Protein 6BWR (pdb70)

Radius of gyration: 22.52 Å; Cα contacts (8 Å, |Δi|>4): 518; chains: 2; bounding box: 51×48×51 Å

Organism: Lactiplantibacillus plantarum (strain ATCC BAA-793 / NCIMB 8826 / WCFS1) (NCBI:txid220668)

Sequence (288 aa):
TADAVLMIEANLDDQTGEGLGYVMNQLLTAGAYDVFFTPIQMKKDRPATKLTVLGNVNDKDLLTKLILQETTTIGVRYQTWQRTIMQRHFLTVATPYGDVQVKVATYQDIEKKMPEYADCAQLAQQFHIPFRTVYQAALVAVDQTADAVLMIEANLDDQTGEGLGYVMNQLLTAGAYDVFFTPIQMKKDRPATKLTVLGNVNDKDLLTKLILQETTTIGVRYQTWQRTIMQRHFLTVATPYGDVQVKVATYQDIEKKMPEYADCAQLAQQFHIPFRTVYQAALVAVDQ

Foldseek 3Di:
DKDKKKKKKDKAQPFDPVLVVVLLVVLVVLPFPDWDWDFDADPPRTTIIMIITIHHPVCVVVNFVSCVVRGDDPDMDMDMDMDDFFDWDWDWFQFPQGTWIWIWTHDVPDTDIFTDQVRLVVSCVVVVHDSVVSRVRRVVRVVD/DKDKKKKKKDKAQPDDPVLVVVLQVVLVVVAFPHKDWDFDADPPRTTIIMIMTIHDPVCVVVSQVSCVVRGDDPGMDMDMDMDDAWDWDWDWFQFPQGTWIWIWTDDDPDTDIFTDQVRLVVSCVVVVHDSVVSRVRVVVRVVD

Secondary structure (DSSP, 8-state):
-EEEEEEEEEEESS--HHHHHHHHHHHHHTT-SEEEEEEEEETTTEEEEEEEEEE-GGGHHHHHHHHHHHSS-S--EEEEEEEE--EEEEEEEEETTEEEEEEEEEETTEEEEEE-HHHHHHHHHHTT--HHHHHHHHHHHTT-/-EEEEEEEEEEESS--HHHHHHHHHHHHHTT-SEEEEEEEEETTTEEEEEEEEEE-GGGHHHHHHHHHHHSS-S--EEEEEEEE--EEEEEEEEETTEEEEEEEEEETTEEEEEE-HHHHHHHHHHHTS-HHHHHHHHHHHHT-

B-factor: mean 28.71, std 10.31, range [12.17, 77.33]

Nearest PDB structures (foldseek):
  6bwo-assembly1_A  TM=1.001E+00  e=5.474E-27  Lactiplantibacillus plantarum
  3lnl-assembly1_B  TM=5.781E-01  e=2.111E-04  Staphylococcus aureus subsp. aureus N315
  6mrj-assembly1_B  TM=6.761E-01  e=2.476E-02  Helicobacter pylori 26695
  2caj-assembly1_A-2  TM=5.382E-01  e=1.243E-02  Helicobacter pylori 26695
  2wvc-assembly1_B  TM=5.491E-01  e=2.084E-02  Helicobacter pylori 26695

Solvent-accessible surface area: 17296 Å² total; per-residue (Å²): 95,94,59,36,5,6,30,0,30,2,56,3,47,95,42,96,56,109,8,7,37,7,0,51,75,37,0,88,113,27,40,12,100,68,9,82,67,45,107,48,156,54,147,146,133,89,125,7,32,45,0,0,0,31,1,52,57,131,39,67,89,85,0,21,138,30,1,74,97,14,4,52,22,168,42,38,115,102,124,65,133,141,74,100,62,46,125,169,102,101,79,89,16,78,16,108,64,30,97,0,56,0,64,9,7,32,69,155,134,88,94,102,65,48,6,49,76,70,45,0,10,59,24,1,87,116,94,163,36,22,11,70,44,0,54,95,17,0,71,116,28,15,131,129,96,90,55,38,6,4,33,1,26,2,58,3,41,87,38,89,59,95,3,11,38,5,0,52,75,41,0,80,116,33,41,10,96,69,7,79,68,45,108,49,157,52,134,154,137,81,125,9,29,49,0,1,0,37,1,54,63,132,51,63,105,66,2,23,116,14,0,76,67,9,4,38,23,171,40,35,114,106,124,56,137,151,78,106,48,45,107,149,100,98,75,78,14,79,20,107,46,30,94,0,80,0,45,5,6,34,79,158,135,75,114,95,80,66,8,43,75,69,35,0,10,120,18,1,94,102,83,163,40,17,21,82,44,0,70,94,16,0,73,108,26,20,116,171

InterPro domains:
  IPR002822 Nickel insertion protein [MF_01074] (1-415)
  IPR002822 Nickel insertion protein [PF01969] (4-406)
  IPR002822 Nickel insertion protein [PTHR36566] (1-415)
  IPR002822 Nickel insertion protein [TIGR00299] (5-406)

Structure (mmCIF, N/CA/C/O backbone):
data_6BWR
#
_entry.id   6BWR
#
_cell.length_a   96.634
_cell.length_b   96.634
_cell.length_c   96.634
_cell.angle_alpha   90.000
_cell.angle_beta   90.000
_cell.angle_gamma   90.000
#
_symmetry.space_group_name_H-M   'P 21 3'
#
loop_
_entity.id
_entity.type
_entity.pdbx_description
1 polymer 'Pyridinium-3,5-bisthiocarboxylic acid mononucleotide nickel insertion protein'
2 non-polymer 'NICKEL (II) ION'
3 water water
#
loop_
_atom_site.group_PDB
_atom_site.id
_atom_site.type_symbol
_atom_site.label_atom_id
_atom_site.label_alt_id
_atom_site.label_comp_id
_atom_site.label_asym_id
_atom_site.label_entity_id
_atom_site.label_seq_id
_atom_site.pdbx_PDB_ins_code
_atom_site.Cartn_x
_atom_site.Cartn_y
_atom_site.Cartn_z
_atom_site.occupancy
_atom_site.B_iso_or_equiv
_atom_site.auth_seq_id
_atom_site.auth_comp_id
_atom_site.auth_asym_id
_atom_site.auth_atom_id
_atom_site.pdbx_PDB_model_num
ATOM 1 N N . THR A 1 1 ? 49.102 7.640 20.579 1.00 57.03 272 THR A N 1
ATOM 2 C CA . THR A 1 1 ? 50.113 8.228 19.701 1.00 56.12 272 THR A CA 1
ATOM 3 C C . THR A 1 1 ? 50.469 7.267 18.574 1.00 51.13 272 THR A C 1
ATOM 4 O O . THR A 1 1 ? 50.301 7.577 17.396 1.00 44.19 272 THR A O 1
ATOM 6 N N . ALA A 1 2 ? 50.947 6.088 18.947 1.00 54.11 273 ALA A N 1
ATOM 7 C CA . ALA A 1 2 ? 51.283 5.063 17.975 1.00 51.71 273 ALA A CA 1
ATOM 8 C C . ALA A 1 2 ? 50.168 4.028 17.957 1.00 51.29 273 ALA A C 1
ATOM 9 O O . ALA A 1 2 ? 49.555 3.720 18.986 1.00 52.66 273 ALA A O 1
ATOM 11 N N . ASP A 1 3 ? 49.924 3.478 16.777 1.00 46.96 274 ASP A N 1
ATOM 12 C CA . ASP A 1 3 ? 48.735 2.675 16.578 1.00 44.43 274 ASP A CA 1
ATOM 13 C C . ASP A 1 3 ? 48.955 1.817 15.342 1.00 38.12 274 ASP A C 1
ATOM 14 O O . ASP A 1 3 ? 49.946 1.975 14.627 1.00 35.66 274 ASP A O 1
ATOM 19 N N . ALA A 1 4 ? 48.012 0.903 15.100 1.00 34.20 275 ALA A N 1
ATOM 20 C CA . ALA A 1 4 ? 47.926 0.136 13.866 1.00 29.08 275 ALA A CA 1
ATOM 21 C C . ALA A 1 4 ? 46.469 0.035 13.436 1.00 22.38 275 ALA A C 1
ATOM 22 O O . ALA A 1 4 ? 45.561 0.029 14.266 1.00 24.21 275 ALA A O 1
ATOM 24 N N . VAL A 1 5 ? 46.249 -0.025 12.131 1.00 20.52 276 VAL A N 1
ATOM 25 C CA . VAL A 1 5 ? 44.909 -0.083 11.564 1.00 21.33 276 VAL A CA 1
ATOM 26 C C . VAL A 1 5 ? 44.899 -1.132 10.455 1.00 20.25 276 VAL A C 1
ATOM 27 O O . VAL A 1 5 ? 45.897 -1.331 9.758 1.00 22.23 276 VAL A O 1
ATOM 31 N N . LEU A 1 6 ? 43.787 -1.834 10.317 1.00 21.90 277 LEU A N 1
ATOM 32 C CA . LEU A 1 6 ? 43.623 -2.785 9.227 1.00 19.21 277 LEU A CA 1
ATOM 33 C C . LEU A 1 6 ? 42.979 -2.068 8.048 1.00 18.11 277 LEU A C 1
ATOM 34 O O . LEU A 1 6 ? 42.029 -1.304 8.218 1.00 23.41 277 LEU A O 1
ATOM 39 N N . MET A 1 7 ? 43.504 -2.309 6.855 1.00 15.68 278 MET A N 1
ATOM 40 C CA . MET A 1 7 ? 42.901 -1.807 5.636 1.00 16.22 278 MET A CA 1
ATOM 41 C C . MET A 1 7 ? 42.358 -2.997 4.884 1.00 15.08 278 MET A C 1
ATOM 42 O O . MET A 1 7 ? 43.091 -3.953 4.654 1.00 19.06 278 MET A O 1
ATOM 47 N N . ILE A 1 8 ? 41.079 -2.945 4.531 1.00 14.28 279 ILE A N 1
ATOM 48 C CA . ILE A 1 8 ? 40.431 -3.958 3.715 1.00 16.32 279 ILE A CA 1
ATOM 49 C C . ILE A 1 8 ? 39.965 -3.295 2.432 1.00 17.35 279 ILE A C 1
ATOM 50 O O . ILE A 1 8 ? 39.311 -2.251 2.478 1.00 22.20 279 ILE A O 1
ATOM 55 N N . GLU A 1 9 ? 40.251 -3.923 1.296 1.00 20.57 280 GLU A N 1
ATOM 56 C CA . GLU A 1 9 ? 39.918 -3.374 -0.007 1.00 18.05 280 GLU A CA 1
ATOM 57 C C . GLU A 1 9 ? 39.149 -4.400 -0.836 1.00 18.26 280 GLU A C 1
ATOM 58 O O . GLU A 1 9 ? 39.351 -5.611 -0.704 1.00 16.80 280 GLU A O 1
ATOM 64 N N . ALA A 1 10 ? 38.270 -3.907 -1.712 1.00 19.02 281 ALA A N 1
ATOM 65 C CA . ALA A 1 10 ? 37.611 -4.772 -2.685 1.00 18.39 281 ALA A CA 1
ATOM 66 C C . ALA A 1 10 ? 37.281 -3.968 -3.930 1.00 15.85 281 ALA A C 1
ATOM 67 O O . ALA A 1 10 ? 36.884 -2.810 -3.838 1.00 19.03 281 ALA A O 1
ATOM 69 N N . ASN A 1 11 ? 37.463 -4.586 -5.087 1.00 19.36 282 ASN A N 1
ATOM 70 C CA . ASN A 1 11 ? 37.132 -3.986 -6.372 1.00 20.42 282 ASN A CA 1
ATOM 71 C C . ASN A 1 11 ? 35.770 -4.494 -6.804 1.00 17.92 282 ASN A C 1
ATOM 72 O O . ASN A 1 11 ? 35.584 -5.694 -6.971 1.00 19.19 282 ASN A O 1
ATOM 77 N N . LEU A 1 12 ? 34.821 -3.591 -6.957 1.00 17.63 283 LEU A N 1
ATOM 78 C CA . LEU A 1 12 ? 33.445 -3.953 -7.248 1.00 18.05 283 LEU A CA 1
ATOM 79 C C . LEU A 1 12 ? 33.079 -3.415 -8.623 1.00 20.90 283 LEU A C 1
ATOM 80 O O . LEU A 1 12 ? 32.864 -2.208 -8.780 1.00 21.54 283 LEU A O 1
ATOM 85 N N . ASP A 1 13 ? 32.996 -4.303 -9.609 1.00 20.36 284 ASP A N 1
ATOM 86 C CA . ASP A 1 13 ? 32.500 -3.931 -10.923 1.00 23.36 284 ASP A CA 1
ATOM 87 C C . ASP A 1 13 ? 31.091 -4.437 -11.192 1.00 25.05 284 ASP A C 1
ATOM 88 O O . ASP A 1 13 ? 30.545 -4.141 -12.255 1.00 25.78 284 ASP A O 1
ATOM 93 N N . ASP A 1 14 ? 30.465 -5.152 -10.261 1.00 24.71 285 ASP A N 1
ATOM 94 C CA . ASP A 1 14 ? 29.100 -5.598 -10.507 1.00 25.22 285 ASP A CA 1
ATOM 95 C C . ASP A 1 14 ? 28.210 -5.225 -9.345 1.00 25.57 285 ASP A C 1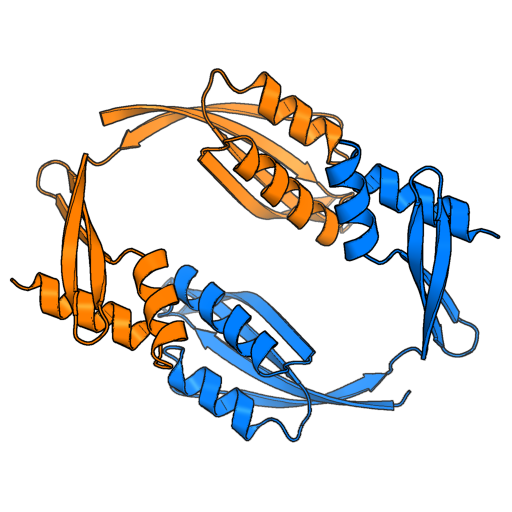
ATOM 96 O O . ASP A 1 14 ? 27.379 -6.014 -8.897 1.00 27.63 285 ASP A O 1
ATOM 101 N N . GLN A 1 15 ? 28.352 -3.992 -8.870 1.00 21.67 286 GLN A N 1
ATOM 102 C CA . GLN A 1 15 ? 27.612 -3.482 -7.730 1.00 24.10 286 GLN A CA 1
ATOM 103 C C . GLN A 1 15 ? 27.107 -2.092 -8.074 1.00 23.16 286 GLN A C 1
ATOM 104 O O . GLN A 1 15 ? 27.850 -1.304 -8.659 1.00 27.00 286 GLN A O 1
ATOM 110 N N . THR A 1 16 ? 25.859 -1.781 -7.714 1.00 24.03 287 THR A N 1
ATOM 111 C CA . THR A 1 16 ? 25.335 -0.454 -8.018 1.00 22.41 287 THR A CA 1
ATOM 112 C C . THR A 1 16 ? 25.751 0.563 -6.958 1.00 21.87 287 THR A C 1
ATOM 113 O O . THR A 1 16 ? 26.086 0.220 -5.824 1.00 21.33 287 THR A O 1
ATOM 117 N N . GLY A 1 17 ? 25.725 1.839 -7.352 1.00 24.53 288 GLY A N 1
ATOM 118 C CA . GLY A 1 17 ? 26.015 2.902 -6.408 1.00 23.48 288 GLY A CA 1
ATOM 119 C C . GLY A 1 17 ? 25.018 2.947 -5.266 1.00 22.02 288 GLY A C 1
ATOM 120 O O . GLY A 1 17 ? 25.390 3.219 -4.124 1.00 24.80 288 GLY A O 1
ATOM 121 N N . GLU A 1 18 ? 23.736 2.681 -5.560 1.00 20.14 289 GLU A N 1
ATOM 122 C CA . GLU A 1 18 ? 22.724 2.564 -4.509 1.00 19.51 289 GLU A CA 1
ATOM 123 C C . GLU A 1 18 ? 23.098 1.479 -3.500 1.00 17.59 289 GLU A C 1
ATOM 124 O O . GLU A 1 18 ? 23.025 1.687 -2.285 1.00 20.40 289 GLU A O 1
ATOM 130 N N . GLY A 1 19 ? 23.498 0.307 -3.988 1.00 16.92 290 GLY A N 1
ATOM 131 C CA . GLY A 1 19 ? 23.933 -0.743 -3.086 1.00 19.88 290 GLY A CA 1
ATOM 132 C C . GLY A 1 19 ? 25.231 -0.414 -2.376 1.00 21.55 290 GLY A C 1
ATOM 133 O O . GLY A 1 19 ? 25.433 -0.817 -1.225 1.00 20.09 290 GLY A O 1
ATOM 134 N N . LEU A 1 20 ? 26.123 0.327 -3.040 1.00 22.33 291 LEU A N 1
ATOM 135 C CA . LEU A 1 20 ? 27.371 0.731 -2.406 1.00 21.74 291 LEU A CA 1
ATOM 136 C C . LEU A 1 20 ? 27.121 1.758 -1.312 1.00 21.21 291 LEU A C 1
ATOM 137 O O . LEU A 1 20 ? 27.734 1.698 -0.241 1.00 18.74 291 LEU A O 1
ATOM 142 N N . GLY A 1 21 ? 26.221 2.703 -1.556 1.00 20.18 292 GLY A N 1
ATOM 143 C CA . GLY A 1 21 ? 25.838 3.610 -0.492 1.00 17.26 292 GLY A CA 1
ATOM 144 C C . GLY A 1 21 ? 25.263 2.869 0.690 1.00 17.72 292 GLY A C 1
ATOM 145 O O . GLY A 1 21 ? 25.552 3.201 1.836 1.00 22.07 292 GLY A O 1
ATOM 146 N N . TYR A 1 22 ? 24.512 1.797 0.423 1.00 22.36 293 TYR A N 1
ATOM 147 C CA . TYR A 1 22 ? 23.932 0.999 1.501 1.00 22.88 293 TYR A CA 1
ATOM 148 C C . TYR A 1 22 ? 25.010 0.314 2.329 1.00 21.53 293 TYR A C 1
ATOM 149 O O . TYR A 1 22 ? 24.931 0.309 3.559 1.00 20.67 293 TYR A O 1
ATOM 158 N N . VAL A 1 23 ? 26.024 -0.269 1.674 1.00 22.78 294 VAL A N 1
ATOM 159 C CA . VAL A 1 23 ? 27.072 -0.985 2.404 1.00 20.94 294 VAL A CA 1
ATOM 160 C C . VAL A 1 23 ? 27.965 -0.025 3.175 1.00 17.96 294 VAL A C 1
ATOM 161 O O . VAL A 1 23 ? 28.503 -0.393 4.214 1.00 20.88 294 VAL A O 1
ATOM 165 N N . MET A 1 24 ? 28.167 1.205 2.700 1.00 18.82 295 MET A N 1
ATOM 166 C CA . MET A 1 24 ? 28.996 2.107 3.486 1.00 18.74 295 MET A CA 1
ATOM 167 C C . MET A 1 24 ? 28.315 2.449 4.805 1.00 19.58 295 MET A C 1
ATOM 168 O O . MET A 1 24 ? 28.968 2.502 5.848 1.00 17.48 295 MET A O 1
ATOM 173 N N . ASN A 1 25 ? 26.991 2.634 4.786 1.00 22.02 296 ASN A N 1
ATOM 174 C CA . ASN A 1 25 ? 26.237 2.843 6.024 1.00 25.59 296 ASN A CA 1
ATOM 175 C C . ASN A 1 25 ? 26.325 1.631 6.942 1.00 21.98 296 ASN A C 1
ATOM 176 O O . ASN A 1 25 ? 26.438 1.786 8.160 1.00 22.27 296 ASN A O 1
ATOM 181 N N . GLN A 1 26 ? 26.290 0.419 6.371 1.00 20.05 297 GLN A N 1
ATOM 182 C CA . GLN A 1 26 ? 26.433 -0.802 7.164 1.00 19.30 297 GLN A CA 1
ATOM 183 C C . GLN A 1 26 ? 27.825 -0.898 7.795 1.00 19.21 297 GLN A C 1
ATOM 184 O O . GLN A 1 26 ? 27.973 -1.342 8.941 1.00 18.46 297 GLN A O 1
ATOM 190 N N . LEU A 1 27 ? 28.862 -0.496 7.062 1.00 17.28 298 LEU A N 1
ATOM 191 C CA . LEU A 1 27 ? 30.220 -0.644 7.575 1.00 17.43 298 LEU A CA 1
ATOM 192 C C . LEU A 1 27 ? 30.516 0.346 8.688 1.00 18.95 298 LEU A C 1
ATOM 193 O O . LEU A 1 27 ? 31.248 0.018 9.626 1.00 22.65 298 LEU A O 1
ATOM 198 N N . LEU A 1 28 ? 29.959 1.548 8.612 1.00 16.08 299 LEU A N 1
ATOM 199 C CA . LEU A 1 28 ? 30.163 2.515 9.681 1.00 18.94 299 LEU A CA 1
ATOM 200 C C . LEU A 1 28 ? 29.429 2.077 10.944 1.00 21.03 299 LEU A C 1
ATOM 201 O O . LEU A 1 28 ? 29.968 2.191 12.049 1.00 20.11 299 LEU A O 1
ATOM 206 N N . THR A 1 29 ? 28.210 1.534 10.788 1.00 22.20 300 THR A N 1
ATOM 207 C CA . THR A 1 29 ? 27.461 0.988 11.922 1.00 24.22 300 THR A CA 1
ATOM 208 C C . THR A 1 29 ? 28.231 -0.143 12.586 1.00 23.57 300 THR A C 1
ATOM 209 O O . THR A 1 29 ? 28.218 -0.269 13.812 1.00 22.36 300 THR A O 1
ATOM 213 N N . ALA A 1 30 ? 28.935 -0.957 11.791 1.00 24.55 301 ALA A N 1
ATOM 214 C CA . ALA A 1 30 ? 29.720 -2.061 12.333 1.00 24.02 301 ALA A CA 1
ATOM 215 C C . ALA A 1 30 ? 30.982 -1.596 13.029 1.00 21.87 301 ALA A C 1
ATOM 216 O O . ALA A 1 30 ? 31.694 -2.430 13.588 1.00 26.62 301 ALA A O 1
ATOM 218 N N . GLY A 1 31 ? 31.296 -0.312 12.981 1.00 19.98 302 GLY A N 1
ATOM 219 C CA . GLY A 1 31 ? 32.377 0.230 13.761 1.00 19.73 302 GLY A CA 1
ATOM 220 C C . GLY A 1 31 ? 33.667 0.446 13.017 1.00 20.44 302 GLY A C 1
ATOM 221 O O . GLY A 1 31 ? 34.703 0.622 13.660 1.00 24.09 302 GLY A O 1
ATOM 222 N N . ALA A 1 32 ? 33.645 0.436 11.690 1.00 22.91 303 ALA A N 1
ATOM 223 C CA . ALA A 1 32 ? 34.837 0.776 10.928 1.00 21.47 303 ALA A CA 1
ATOM 224 C C . ALA A 1 32 ? 35.307 2.176 11.303 1.00 23.62 303 ALA A C 1
ATOM 225 O O . ALA A 1 32 ? 34.498 3.053 11.622 1.00 21.94 303 ALA A O 1
ATOM 227 N N . TYR A 1 33 ? 36.630 2.360 11.344 1.00 21.57 304 TYR A N 1
ATOM 228 C CA . TYR A 1 33 ? 37.185 3.689 11.583 1.00 19.66 304 TYR A CA 1
ATOM 229 C C . TYR A 1 33 ? 36.849 4.632 10.440 1.00 20.01 304 TYR A C 1
ATOM 230 O O . TYR A 1 33 ? 36.581 5.816 10.656 1.00 21.09 304 TYR A O 1
ATOM 239 N N . ASP A 1 34 ? 36.888 4.127 9.215 1.00 21.79 305 ASP A N 1
ATOM 240 C CA . ASP A 1 34 ? 36.619 4.928 8.035 1.00 22.36 305 ASP A CA 1
ATOM 241 C C . ASP A 1 34 ? 36.282 3.995 6.889 1.00 17.12 305 ASP A C 1
ATOM 242 O O . ASP A 1 34 ? 36.643 2.818 6.899 1.00 18.86 305 ASP A O 1
ATOM 247 N N . VAL A 1 35 ? 35.539 4.541 5.929 1.00 17.27 306 VAL A N 1
ATOM 248 C CA . VAL A 1 35 ? 35.135 3.882 4.689 1.00 15.15 306 VAL A CA 1
ATOM 249 C C . VAL A 1 35 ? 35.152 4.948 3.598 1.00 15.57 306 VAL A C 1
ATOM 250 O O . VAL A 1 35 ? 34.649 6.058 3.805 1.00 16.7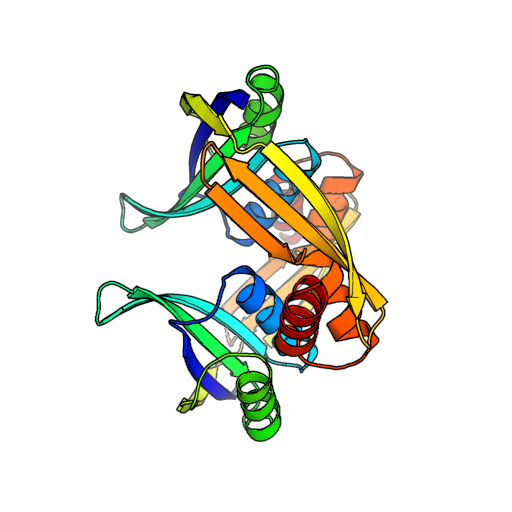1 306 VAL A O 1
ATOM 254 N N . PHE A 1 36 ? 35.734 4.628 2.446 1.00 19.74 307 PHE A N 1
ATOM 255 C CA . PHE A 1 36 ? 35.659 5.542 1.317 1.00 19.34 307 PHE A CA 1
ATOM 256 C C . PHE A 1 36 ? 35.642 4.758 0.014 1.00 15.46 307 PHE A C 1
ATOM 257 O O . PHE A 1 36 ? 36.066 3.607 -0.051 1.00 14.68 307 PHE A O 1
ATOM 265 N N . PHE A 1 37 ? 35.125 5.401 -1.021 1.00 17.69 308 PHE A N 1
ATOM 266 C CA . PHE A 1 37 ? 35.038 4.837 -2.358 1.00 16.24 308 PHE A CA 1
ATOM 267 C C . PHE A 1 37 ? 36.073 5.519 -3.221 1.00 15.56 308 PHE A C 1
ATOM 268 O O . PHE A 1 37 ? 36.308 6.709 -3.064 1.00 18.04 308 PHE A O 1
ATOM 276 N N . THR A 1 38 ? 36.703 4.764 -4.111 1.00 16.47 309 THR A N 1
ATOM 277 C CA . THR A 1 38 ? 37.598 5.328 -5.116 1.00 17.79 309 THR A CA 1
ATOM 278 C C . THR A 1 38 ? 37.091 4.900 -6.486 1.00 16.00 309 THR A C 1
ATOM 279 O O . THR A 1 38 ? 36.939 3.694 -6.725 1.00 18.65 309 THR A O 1
ATOM 283 N N . PRO A 1 39 ? 36.803 5.814 -7.407 1.00 15.87 310 PRO A N 1
ATOM 284 C CA . PRO A 1 39 ? 36.453 5.390 -8.767 1.00 18.47 310 PRO A CA 1
ATOM 285 C C . PRO A 1 39 ? 37.684 4.834 -9.466 1.00 21.94 310 PRO A C 1
ATOM 286 O O . PRO A 1 39 ? 38.750 5.454 -9.463 1.00 25.74 310 PRO A O 1
ATOM 290 N N . ILE A 1 40 ? 37.536 3.651 -10.052 1.00 21.25 311 ILE A N 1
ATOM 291 C CA . ILE A 1 40 ? 38.616 2.965 -10.745 1.00 14.81 311 ILE A CA 1
ATOM 292 C C . ILE A 1 40 ? 38.072 2.492 -12.086 1.00 14.59 311 ILE A C 1
ATOM 293 O O . ILE A 1 40 ? 36.873 2.549 -12.353 1.00 20.87 311 ILE A O 1
ATOM 298 N N . GLN A 1 41 ? 38.971 2.057 -12.952 1.00 13.96 312 GLN A N 1
ATOM 299 C CA . GLN A 1 41 ? 38.595 1.550 -14.261 1.00 14.93 312 GLN A CA 1
ATOM 300 C C . GLN A 1 41 ? 39.111 0.125 -14.380 1.00 14.23 312 GLN A C 1
ATOM 301 O O . GLN A 1 41 ? 40.306 -0.116 -14.220 1.00 17.22 312 GLN A O 1
ATOM 307 N N . MET A 1 42 ? 38.224 -0.812 -14.649 1.00 14.59 313 MET A N 1
ATOM 308 C CA . MET A 1 42 ? 38.617 -2.204 -14.743 1.00 15.10 313 MET A CA 1
ATOM 309 C C . MET A 1 42 ? 38.454 -2.693 -16.172 1.00 20.08 313 MET A C 1
ATOM 310 O O . MET A 1 42 ? 37.902 -2.002 -17.028 1.00 26.62 313 MET A O 1
ATOM 315 N N . LYS A 1 43 ? 38.902 -3.922 -16.407 1.00 19.35 314 LYS A N 1
ATOM 316 C CA . LYS A 1 43 ? 38.896 -4.519 -17.733 1.00 18.29 314 LYS A CA 1
ATOM 317 C C . LYS A 1 43 ? 37.484 -4.563 -18.323 1.00 21.36 314 LYS A C 1
ATOM 318 O O . LYS A 1 43 ? 36.480 -4.539 -17.612 1.00 21.78 314 LYS A O 1
ATOM 324 N N . LYS A 1 44 ? 37.428 -4.677 -19.650 1.00 23.31 315 LYS A N 1
ATOM 325 C CA . LYS A 1 44 ? 36.179 -4.767 -20.407 1.00 23.63 315 LYS A CA 1
ATOM 326 C C . LYS A 1 44 ? 35.323 -3.510 -20.237 1.00 22.07 315 LYS A C 1
ATOM 327 O O . LYS A 1 44 ? 34.096 -3.576 -20.150 1.00 19.63 315 LYS A O 1
ATOM 333 N N . ASP A 1 45 ? 35.989 -2.356 -20.194 1.00 23.30 316 ASP A N 1
ATOM 334 C CA . ASP A 1 45 ? 35.344 -1.040 -20.224 1.00 21.96 316 ASP A CA 1
ATOM 335 C C . ASP A 1 45 ? 34.399 -0.826 -19.045 1.00 18.66 316 ASP A C 1
ATOM 336 O O . ASP A 1 45 ? 33.339 -0.214 -19.181 1.00 19.34 316 ASP A O 1
ATOM 341 N N . ARG A 1 46 ? 34.808 -1.298 -17.868 1.00 18.37 317 ARG A N 1
ATOM 342 C CA . ARG A 1 46 ? 33.950 -1.256 -16.698 1.00 17.38 317 ARG A CA 1
ATOM 343 C C . ARG A 1 46 ? 34.383 -0.141 -15.764 1.00 16.39 317 ARG A C 1
ATOM 344 O O . ARG A 1 46 ? 35.475 -0.217 -15.176 1.00 19.10 317 ARG A O 1
ATOM 352 N N . PRO A 1 47 ? 33.572 0.902 -15.603 1.00 15.23 318 PRO A N 1
ATOM 353 C CA . PRO A 1 47 ? 33.782 1.861 -14.519 1.00 16.41 318 PRO A CA 1
ATOM 354 C C . PRO A 1 47 ? 33.372 1.217 -13.203 1.00 19.32 318 PRO A C 1
ATOM 355 O O . PRO A 1 47 ? 32.212 0.865 -13.006 1.00 24.18 318 PRO A O 1
ATOM 359 N N . ALA A 1 48 ? 34.331 1.034 -12.322 1.00 17.95 319 ALA A N 1
ATOM 360 C CA . ALA A 1 48 ? 34.126 0.281 -11.104 1.00 17.56 319 ALA A CA 1
ATOM 361 C C . ALA A 1 48 ? 34.364 1.200 -9.924 1.00 18.87 319 ALA A C 1
ATOM 362 O O . ALA A 1 48 ? 34.731 2.356 -10.085 1.00 17.72 319 ALA A O 1
ATOM 364 N N . THR A 1 49 ? 34.158 0.672 -8.727 1.00 19.70 320 THR A N 1
ATOM 365 C CA . THR A 1 49 ? 34.383 1.420 -7.500 1.00 17.14 320 THR A CA 1
ATOM 366 C C . THR A 1 49 ? 35.233 0.560 -6.590 1.00 13.81 320 THR A C 1
ATOM 367 O O . THR A 1 49 ? 34.941 -0.621 -6.399 1.00 18.46 320 THR A O 1
ATOM 371 N N . LYS A 1 50 ? 36.293 1.126 -6.055 1.00 14.23 321 LYS A N 1
ATOM 372 C CA . LYS A 1 50 ? 37.055 0.425 -5.040 1.00 17.15 321 LYS A CA 1
ATOM 373 C C . LYS A 1 50 ? 36.494 0.813 -3.684 1.00 17.66 321 LYS A C 1
ATOM 374 O O . LYS A 1 50 ? 36.352 2.002 -3.384 1.00 20.89 321 LYS A O 1
ATOM 380 N N . LEU A 1 51 ? 36.156 -0.192 -2.887 1.00 16.38 322 LEU A N 1
ATOM 381 C CA . LEU A 1 51 ? 35.733 -0.017 -1.504 1.00 14.21 322 LEU A CA 1
ATOM 382 C C . LEU A 1 51 ? 36.937 -0.220 -0.587 1.00 15.91 322 LEU A C 1
ATOM 383 O O . LEU A 1 51 ? 37.561 -1.288 -0.610 1.00 17.68 322 LEU A O 1
ATOM 388 N N . THR A 1 52 ? 37.254 0.791 0.230 1.00 16.59 323 THR A N 1
ATOM 389 C CA . THR A 1 52 ? 38.310 0.694 1.238 1.00 15.40 323 THR A CA 1
ATOM 390 C C . THR A 1 52 ? 37.716 0.840 2.637 1.00 16.91 323 THR A C 1
ATOM 391 O O . THR A 1 52 ? 36.983 1.792 2.910 1.00 18.90 323 THR A O 1
ATOM 395 N N . VAL A 1 53 ? 38.064 -0.082 3.526 1.00 20.00 324 VAL A N 1
ATOM 396 C CA . VAL A 1 53 ? 37.581 -0.087 4.897 1.00 17.97 324 VAL A CA 1
ATOM 397 C C . VAL A 1 53 ? 38.785 0.012 5.817 1.00 18.34 324 VAL A C 1
ATOM 398 O O . VAL A 1 53 ? 39.728 -0.775 5.698 1.00 22.42 324 VAL A O 1
ATOM 402 N N . LEU A 1 54 ? 38.752 0.963 6.734 1.00 18.93 325 LEU A N 1
ATOM 403 C CA . LEU A 1 54 ? 39.765 1.060 7.770 1.00 20.55 325 LEU A CA 1
ATOM 404 C C . LEU A 1 54 ? 39.150 0.676 9.103 1.00 19.28 325 LEU A C 1
ATOM 405 O O . LEU A 1 54 ? 38.000 1.014 9.375 1.00 20.52 325 LEU A O 1
ATOM 410 N N . GLY A 1 55 ? 39.904 -0.051 9.919 1.00 18.95 326 GLY A N 1
ATOM 411 C CA . GLY A 1 55 ? 39.350 -0.462 11.192 1.00 17.35 326 GLY A CA 1
ATOM 412 C C . GLY A 1 55 ? 40.392 -1.104 12.071 1.00 17.54 326 GLY A C 1
ATOM 413 O O . GLY A 1 55 ? 41.561 -1.238 11.710 1.00 23.93 326 GLY A O 1
ATOM 414 N N . ASN A 1 56 ? 39.927 -1.533 13.227 1.00 18.30 327 ASN A N 1
ATOM 415 C CA . ASN A 1 56 ? 40.789 -2.207 14.179 1.00 18.60 327 ASN A CA 1
ATOM 416 C C . ASN A 1 56 ? 41.211 -3.568 13.621 1.00 22.59 327 ASN A C 1
ATOM 417 O O . ASN A 1 56 ? 40.432 -4.247 12.958 1.00 23.47 327 ASN A O 1
ATOM 422 N N . VAL A 1 57 ? 42.465 -3.959 13.852 1.00 22.44 328 VAL A N 1
ATOM 423 C CA . VAL A 1 57 ? 42.943 -5.206 13.256 1.00 22.51 328 VAL A CA 1
ATOM 424 C C . VAL A 1 57 ? 42.128 -6.397 13.735 1.00 25.93 328 VAL A C 1
ATOM 425 O O . VAL A 1 57 ? 42.038 -7.416 13.041 1.00 27.09 328 VAL A O 1
ATOM 429 N N . ASN A 1 58 ? 41.559 -6.313 14.934 1.00 26.11 329 ASN A N 1
ATOM 430 C CA . ASN A 1 58 ? 40.737 -7.388 15.482 1.00 27.61 329 ASN A CA 1
ATOM 431 C C . ASN A 1 58 ? 39.323 -7.411 14.921 1.00 24.93 329 ASN A C 1
ATOM 432 O O . ASN A 1 58 ? 38.538 -8.271 15.320 1.00 28.16 329 ASN A O 1
ATOM 437 N N . ASP A 1 59 ? 38.954 -6.457 14.074 1.00 21.34 330 ASP A N 1
ATOM 438 C CA . ASP A 1 59 ? 37.664 -6.487 13.411 1.00 22.06 330 ASP A CA 1
ATOM 439 C C . ASP A 1 59 ? 37.741 -7.087 12.018 1.00 23.28 330 ASP A C 1
ATOM 440 O O . ASP A 1 59 ? 36.787 -6.947 11.251 1.00 23.73 330 ASP A O 1
ATOM 445 N N . LYS A 1 60 ? 38.858 -7.742 11.678 1.00 22.62 331 LYS A N 1
ATOM 446 C CA . LYS A 1 60 ? 39.034 -8.306 10.344 1.00 18.60 331 LYS A CA 1
ATOM 447 C C . LYS A 1 60 ? 37.898 -9.244 9.986 1.00 16.01 331 LYS A C 1
ATOM 448 O O . LYS A 1 60 ? 37.314 -9.133 8.908 1.00 22.88 331 LYS A O 1
ATOM 454 N N . ASP A 1 61 ? 37.569 -10.176 10.879 1.00 19.01 332 ASP A N 1
ATOM 455 C CA . ASP A 1 61 ? 36.532 -11.159 10.578 1.00 25.69 332 ASP A CA 1
ATOM 456 C C . ASP A 1 61 ? 35.165 -10.503 10.457 1.00 28.27 332 ASP A C 1
ATOM 457 O O . ASP A 1 61 ? 34.378 -10.851 9.569 1.00 30.31 332 ASP A O 1
ATOM 462 N N . LEU A 1 62 ? 34.874 -9.546 11.338 1.00 26.20 333 LEU A N 1
ATOM 463 C CA . LEU A 1 62 ? 33.605 -8.835 11.283 1.00 22.89 333 LEU A CA 1
ATOM 464 C C . LEU A 1 62 ? 33.443 -8.114 9.953 1.00 19.24 333 LEU A C 1
ATOM 465 O O . LEU A 1 62 ? 32.434 -8.273 9.260 1.00 16.94 333 LEU A O 1
ATOM 470 N N . LEU A 1 63 ? 34.436 -7.311 9.584 1.00 19.58 334 LEU A N 1
ATOM 471 C CA . LEU A 1 63 ? 34.294 -6.450 8.412 1.00 20.80 334 LEU A CA 1
ATOM 472 C C . LEU A 1 63 ? 34.378 -7.237 7.111 1.00 18.72 334 LEU A C 1
ATOM 473 O O . LEU A 1 63 ? 33.744 -6.858 6.123 1.00 21.29 334 LEU A O 1
ATOM 478 N N . THR A 1 64 ? 35.167 -8.313 7.090 1.00 17.72 335 THR A N 1
ATOM 479 C CA . THR A 1 64 ? 35.226 -9.189 5.926 1.00 19.77 335 THR A CA 1
ATOM 480 C C . THR A 1 64 ? 33.880 -9.835 5.645 1.00 20.45 335 THR A C 1
ATOM 481 O O . THR A 1 64 ? 33.362 -9.742 4.527 1.00 21.28 335 THR A O 1
ATOM 485 N N . LYS A 1 65 ? 33.295 -10.494 6.651 1.00 21.73 336 LYS A N 1
ATOM 486 C CA . LYS A 1 65 ? 32.026 -11.189 6.446 1.00 20.63 336 LYS A CA 1
ATOM 487 C C . LYS A 1 65 ? 30.917 -10.228 6.053 1.00 19.78 336 LYS A C 1
ATOM 488 O O . LYS A 1 65 ? 30.027 -10.596 5.283 1.00 21.04 336 LYS A O 1
ATOM 494 N N . LEU A 1 66 ? 30.940 -9.005 6.595 1.00 20.16 337 LEU A N 1
ATOM 495 C CA . LEU A 1 66 ? 29.991 -7.977 6.186 1.00 17.03 337 LEU A CA 1
ATOM 496 C C . LEU A 1 66 ? 30.111 -7.679 4.704 1.00 19.20 337 LEU A C 1
ATOM 497 O O . LEU A 1 66 ? 29.112 -7.633 3.979 1.00 20.23 337 LEU A O 1
ATOM 502 N N . ILE A 1 67 ? 31.339 -7.482 4.236 1.00 22.77 338 ILE A N 1
ATOM 503 C CA . ILE A 1 67 ? 31.566 -7.192 2.833 1.00 20.22 338 ILE A CA 1
ATOM 504 C C . ILE A 1 67 ? 31.176 -8.384 1.975 1.00 19.20 338 ILE A C 1
ATOM 505 O O . ILE A 1 67 ? 30.543 -8.228 0.926 1.00 20.63 338 ILE A O 1
ATOM 510 N N . LEU A 1 68 ? 31.528 -9.596 2.408 1.00 17.63 339 LEU A N 1
ATOM 511 C CA . LEU A 1 68 ? 31.197 -10.773 1.605 1.00 21.64 339 LEU A CA 1
ATOM 512 C C . LEU A 1 68 ? 29.695 -11.055 1.573 1.00 20.68 339 LEU A C 1
ATOM 513 O O . LEU A 1 68 ? 29.197 -11.612 0.591 1.00 24.96 339 LEU A O 1
ATOM 518 N N . GLN A 1 69 ? 28.960 -10.660 2.610 1.00 19.99 340 GLN A N 1
ATOM 519 C CA . GLN A 1 69 ? 27.514 -10.852 2.638 1.00 22.35 340 GLN A CA 1
ATOM 520 C C . GLN A 1 69 ? 26.751 -9.796 1.848 1.00 22.35 340 GLN A C 1
ATOM 521 O O . GLN A 1 69 ? 25.759 -10.117 1.190 1.00 23.90 340 GLN A O 1
ATOM 527 N N . GLU A 1 70 ? 27.169 -8.532 1.920 1.00 20.44 341 GLU A N 1
ATOM 528 C CA . GLU A 1 70 ? 26.371 -7.433 1.388 1.00 22.69 341 GLU A CA 1
ATOM 529 C C . GLU A 1 70 ? 26.798 -6.942 0.003 1.00 23.56 341 GLU A C 1
ATOM 530 O O . GLU A 1 70 ? 26.024 -6.225 -0.639 1.00 27.38 341 GLU A O 1
ATOM 536 N N . THR A 1 71 ? 28.012 -7.246 -0.457 1.00 23.21 342 THR A N 1
ATOM 537 C CA . THR A 1 71 ? 28.430 -6.867 -1.799 1.00 23.29 342 THR A CA 1
ATOM 538 C C . THR A 1 71 ? 28.510 -8.100 -2.679 1.00 22.12 342 THR A C 1
ATOM 539 O O . THR A 1 71 ? 28.246 -9.218 -2.249 1.00 24.68 342 THR A O 1
ATOM 543 N N . THR A 1 72 ? 28.903 -7.884 -3.924 1.00 25.41 343 THR A N 1
ATOM 544 C CA . THR A 1 72 ? 29.004 -8.951 -4.906 1.00 23.71 343 THR A CA 1
ATOM 545 C C . THR A 1 72 ? 30.402 -9.562 -4.996 1.00 22.03 343 THR A C 1
ATOM 546 O O . THR A 1 72 ? 30.609 -10.497 -5.780 1.00 21.66 343 THR A O 1
ATOM 550 N N . THR A 1 73 ? 31.362 -9.056 -4.235 1.00 22.89 344 THR A N 1
ATOM 551 C CA . THR A 1 73 ? 32.737 -9.514 -4.358 1.00 22.88 344 THR A CA 1
ATOM 552 C C . THR A 1 73 ? 32.919 -10.953 -3.868 1.00 22.23 344 THR A C 1
ATOM 553 O O . THR A 1 73 ? 32.288 -11.394 -2.905 1.00 24.16 344 THR A O 1
ATOM 557 N N . ILE A 1 74 ? 33.790 -11.682 -4.571 1.00 25.26 345 ILE A N 1
ATOM 558 C CA . ILE A 1 74 ? 34.202 -13.039 -4.219 1.00 24.27 345 ILE A CA 1
ATOM 559 C C . ILE A 1 74 ? 35.325 -13.069 -3.189 1.00 24.89 345 ILE A C 1
ATOM 560 O O . ILE A 1 74 ? 35.499 -14.076 -2.496 1.00 20.85 345 ILE A O 1
ATOM 565 N N . GLY A 1 75 ? 36.097 -11.994 -3.066 1.00 24.56 346 GLY A N 1
ATOM 566 C CA . GLY A 1 75 ? 37.212 -11.969 -2.136 1.00 24.59 346 GLY A CA 1
ATOM 567 C C . GLY A 1 75 ? 37.526 -10.561 -1.674 1.00 22.93 346 GLY A C 1
ATOM 568 O O . GLY A 1 75 ? 37.098 -9.569 -2.277 1.00 21.12 346 GLY A O 1
ATOM 569 N N . VAL A 1 76 ? 38.287 -10.490 -0.584 1.00 19.45 347 VAL A N 1
ATOM 570 C CA . VAL A 1 76 ? 38.790 -9.237 -0.043 1.00 22.45 347 VAL A CA 1
ATOM 571 C C . VAL A 1 76 ? 40.299 -9.332 0.110 1.00 23.48 347 VAL A C 1
ATOM 572 O O . VAL A 1 76 ? 40.857 -10.422 0.252 1.00 26.14 347 VAL A O 1
ATOM 576 N N . ARG A 1 77 ? 40.970 -8.192 0.053 1.00 19.02 348 ARG A N 1
ATOM 577 C CA . ARG A 1 77 ? 42.378 -8.136 0.408 1.00 20.73 348 ARG A CA 1
ATOM 578 C C . ARG A 1 77 ? 42.544 -7.208 1.601 1.00 16.42 348 ARG A C 1
ATOM 579 O O . ARG A 1 77 ? 41.824 -6.228 1.742 1.00 17.91 348 ARG A O 1
ATOM 587 N N . TYR A 1 78 ? 43.494 -7.524 2.470 1.00 18.87 349 TYR A N 1
ATOM 588 C CA . TYR A 1 78 ? 43.653 -6.730 3.676 1.00 19.99 349 TYR A CA 1
ATOM 589 C C . TYR A 1 78 ? 45.123 -6.685 4.059 1.00 21.78 349 TYR A C 1
ATOM 590 O O . TYR A 1 78 ? 45.898 -7.580 3.719 1.00 22.56 349 TYR A O 1
ATOM 599 N N . GLN A 1 79 ? 45.511 -5.606 4.728 1.00 22.66 350 GLN A N 1
ATOM 600 C CA . GLN A 1 79 ? 46.874 -5.475 5.216 1.00 25.84 350 GLN A CA 1
ATOM 601 C C . GLN A 1 79 ? 46.863 -4.504 6.385 1.00 20.40 350 GLN A C 1
ATOM 602 O O . GLN A 1 79 ? 45.953 -3.685 6.531 1.00 21.51 350 GLN A O 1
ATOM 608 N N . THR A 1 80 ? 47.882 -4.630 7.221 1.00 21.86 351 THR A N 1
ATOM 609 C CA . THR A 1 80 ? 48.044 -3.819 8.411 1.00 20.63 351 THR A CA 1
ATOM 610 C C . THR A 1 80 ? 48.937 -2.627 8.088 1.00 19.86 351 THR A C 1
ATOM 611 O O . THR A 1 80 ? 50.015 -2.797 7.517 1.00 22.35 351 THR A O 1
ATOM 615 N N . TRP A 1 81 ? 48.482 -1.429 8.450 1.00 21.59 352 TRP A N 1
ATOM 616 C CA . TRP A 1 81 ? 49.224 -0.177 8.354 1.00 19.83 352 TRP A CA 1
ATOM 617 C C . TRP A 1 81 ? 49.571 0.301 9.756 1.00 20.02 352 TRP A C 1
ATOM 618 O O . TRP A 1 81 ? 48.940 -0.095 10.737 1.00 24.57 352 TRP A O 1
ATOM 629 N N . GLN A 1 82 ? 50.599 1.130 9.857 1.00 19.47 353 GLN A N 1
ATOM 630 C CA . GLN A 1 82 ? 50.861 1.851 11.095 1.00 20.83 353 GLN A CA 1
ATOM 631 C C . GLN A 1 82 ? 50.173 3.205 11.057 1.00 17.50 353 GLN A C 1
ATOM 632 O O . GLN A 1 82 ? 49.821 3.708 9.997 1.00 21.20 353 GLN A O 1
ATOM 638 N N . ARG A 1 83 ? 49.948 3.773 12.233 1.00 18.74 354 ARG A N 1
ATOM 639 C CA . ARG A 1 83 ? 49.311 5.073 12.342 1.00 20.29 354 ARG A CA 1
ATOM 640 C C . ARG A 1 83 ? 50.027 5.937 13.368 1.00 20.84 354 ARG A C 1
ATOM 641 O O . ARG A 1 83 ? 50.497 5.450 14.396 1.00 24.86 354 ARG A O 1
ATOM 649 N N . THR A 1 84 ? 50.107 7.228 13.074 1.00 24.15 355 THR A N 1
ATOM 650 C CA . THR A 1 84 ? 50.512 8.235 14.040 1.00 23.71 355 THR A CA 1
ATOM 651 C C . THR A 1 84 ? 49.320 9.155 14.231 1.00 26.66 355 THR A C 1
ATOM 652 O O . THR A 1 84 ? 48.821 9.724 13.253 1.00 26.92 355 THR A O 1
ATOM 656 N N . ILE A 1 85 ? 48.859 9.290 15.475 1.00 27.38 356 ILE A N 1
ATOM 657 C CA . ILE A 1 85 ? 47.607 9.973 15.790 1.00 27.23 356 ILE A CA 1
ATOM 658 C C . ILE A 1 85 ? 47.903 11.140 16.727 1.00 23.67 356 ILE A C 1
ATOM 659 O O . ILE A 1 85 ? 48.606 10.968 17.727 1.00 26.37 356 ILE A O 1
ATOM 664 N N . MET A 1 86 ? 47.329 12.309 16.436 1.00 20.78 357 MET A N 1
ATOM 665 C CA . MET A 1 86 ? 47.432 13.422 17.372 1.00 22.26 357 MET A CA 1
ATOM 666 C C . MET A 1 86 ? 46.540 13.221 18.594 1.00 22.98 357 MET A C 1
ATOM 667 O O . MET A 1 86 ? 45.560 12.471 18.577 1.00 24.63 357 MET A O 1
ATOM 672 N N . GLN A 1 87 ? 46.895 13.916 19.668 1.00 22.86 358 GLN A N 1
ATOM 673 C CA . GLN A 1 87 ? 46.092 13.897 20.875 1.00 24.57 358 GLN A CA 1
ATOM 674 C C . GLN A 1 87 ? 44.895 14.810 20.694 1.00 30.44 358 GLN A C 1
ATOM 675 O O . GLN A 1 87 ? 45.007 15.883 20.101 1.00 30.96 358 GLN A O 1
ATOM 681 N N . ARG A 1 88 ? 43.736 14.355 21.159 1.00 34.56 359 ARG A N 1
ATOM 682 C CA . ARG A 1 88 ? 42.489 15.083 20.992 1.00 33.92 359 ARG A CA 1
ATOM 683 C C . ARG A 1 88 ? 41.890 15.405 22.353 1.00 36.96 359 ARG A C 1
ATOM 684 O O . ARG A 1 88 ? 41.941 14.584 23.275 1.00 39.01 359 ARG A O 1
ATOM 692 N N . HIS A 1 89 ? 41.350 16.613 22.472 1.00 38.24 360 HIS A N 1
ATOM 693 C CA . HIS A 1 89 ? 40.352 16.944 23.475 1.00 41.33 360 HIS A CA 1
ATOM 694 C C . HIS A 1 89 ? 39.532 18.100 22.930 1.00 35.19 360 HIS A C 1
ATOM 695 O O . HIS A 1 89 ? 39.920 18.754 21.959 1.00 31.06 360 HIS A O 1
ATOM 702 N N . PHE A 1 90 ? 38.390 18.344 23.569 1.00 35.37 361 PHE A N 1
ATOM 703 C CA . PHE A 1 90 ? 37.366 19.245 23.060 1.00 32.06 361 PHE A CA 1
ATOM 704 C C . PHE A 1 90 ? 37.197 20.461 23.954 1.00 33.71 361 PHE A C 1
ATOM 705 O O . PHE A 1 90 ? 37.219 20.354 25.184 1.00 39.92 361 PHE A O 1
ATOM 713 N N . LEU A 1 91 ? 37.001 21.608 23.306 1.00 34.49 362 LEU A N 1
ATOM 714 C CA . LEU A 1 91 ? 36.685 22.890 23.914 1.00 34.20 362 LEU A CA 1
ATOM 715 C C . LEU A 1 91 ? 35.320 23.373 23.452 1.00 34.21 362 LEU A C 1
ATOM 716 O O . LEU A 1 91 ? 34.996 23.289 22.266 1.00 34.96 362 LEU A O 1
ATOM 721 N N . THR A 1 92 ? 34.525 23.885 24.379 1.00 35.80 363 THR A N 1
ATOM 722 C CA . THR A 1 92 ? 33.341 24.645 24.014 1.00 38.28 363 THR A CA 1
ATOM 723 C C . THR A 1 92 ? 33.719 26.118 23.951 1.00 35.46 363 THR A C 1
ATOM 724 O O . THR A 1 92 ? 34.320 26.655 24.882 1.00 36.00 363 THR A O 1
ATOM 728 N N . VAL A 1 93 ? 33.424 26.746 22.823 1.00 33.02 364 VAL A N 1
ATOM 729 C CA . VAL A 1 93 ? 33.760 28.137 22.572 1.00 31.82 364 VAL A CA 1
ATOM 730 C C . VAL A 1 93 ? 32.470 28.882 22.266 1.00 32.38 364 VAL A C 1
ATOM 731 O O . VAL A 1 93 ? 31.572 28.334 21.622 1.00 34.96 364 VAL A O 1
ATOM 735 N N . ALA A 1 94 ? 32.364 30.123 22.733 1.00 35.53 365 ALA A N 1
ATOM 736 C CA . ALA A 1 94 ? 31.165 30.922 22.514 1.00 37.07 365 ALA A CA 1
ATOM 737 C C . ALA A 1 94 ? 31.324 31.741 21.238 1.00 38.62 365 ALA A C 1
ATOM 738 O O . ALA A 1 94 ? 32.283 32.511 21.110 1.00 41.69 365 ALA A O 1
ATOM 740 N N . THR A 1 95 ? 30.400 31.575 20.299 1.00 34.09 366 THR A N 1
ATOM 741 C CA . THR A 1 95 ? 30.390 32.314 19.047 1.00 33.04 366 THR A CA 1
ATOM 742 C C . THR A 1 95 ? 29.188 33.236 19.015 1.00 35.07 366 THR A C 1
ATOM 743 O O . THR A 1 95 ? 28.344 33.202 19.916 1.00 34.20 366 THR A O 1
ATOM 747 N N . PRO A 1 96 ? 29.068 34.086 17.990 1.00 37.30 367 PRO A N 1
ATOM 748 C CA . PRO A 1 96 ? 27.860 34.918 17.898 1.00 40.70 367 PRO A CA 1
ATOM 749 C C . PRO A 1 96 ? 26.555 34.135 17.840 1.00 43.92 367 PRO A C 1
ATOM 750 O O . PRO A 1 96 ? 25.513 34.713 18.159 1.00 48.97 367 PRO A O 1
ATOM 754 N N . TYR A 1 97 ? 26.566 32.839 17.524 1.00 39.16 368 TYR A N 1
ATOM 755 C CA . TYR A 1 97 ? 25.320 32.098 17.347 1.00 36.97 368 TYR A CA 1
ATOM 756 C C . TYR A 1 97 ? 25.147 30.936 18.315 1.00 37.66 368 TYR A C 1
ATOM 757 O O . TYR A 1 97 ? 24.215 30.143 18.153 1.00 41.61 368 TYR A O 1
ATOM 766 N N . GLY A 1 98 ? 25.998 30.818 19.318 1.00 37.58 369 GLY A N 1
ATOM 767 C CA . GLY A 1 98 ? 25.890 29.767 20.300 1.00 37.78 369 GLY A CA 1
ATOM 768 C C . GLY A 1 98 ? 27.227 29.108 20.544 1.00 35.67 369 GLY A C 1
ATOM 769 O O . GLY A 1 98 ? 28.236 29.423 19.920 1.00 33.76 369 GLY A O 1
ATOM 770 N N . ASP A 1 99 ? 27.222 28.170 21.480 1.00 40.01 370 ASP A N 1
ATOM 771 C CA . ASP A 1 99 ? 28.437 27.433 21.786 1.00 41.09 370 ASP A CA 1
ATOM 772 C C . ASP A 1 99 ? 28.720 26.423 20.674 1.00 38.40 370 ASP A C 1
ATOM 773 O O . ASP A 1 99 ? 27.806 25.800 20.124 1.00 42.97 370 ASP A O 1
ATOM 778 N N . VAL A 1 100 ? 29.988 26.306 20.301 1.00 32.50 371 VAL A N 1
ATOM 779 C CA . VAL A 1 100 ? 30.421 25.357 19.283 1.00 32.11 371 VAL A CA 1
ATOM 780 C C . VAL A 1 100 ? 31.598 24.575 19.839 1.00 28.36 371 VAL A C 1
ATOM 781 O O . VAL A 1 100 ? 32.558 25.165 20.341 1.00 29.22 371 VAL A O 1
ATOM 785 N N . GLN A 1 101 ? 31.510 23.255 19.781 1.00 27.18 372 GLN A N 1
ATOM 786 C CA . GLN A 1 101 ? 32.596 22.423 20.257 1.00 33.11 372 GLN A CA 1
ATOM 787 C C . GLN A 1 101 ? 33.730 22.451 19.246 1.00 31.09 372 GLN A C 1
ATOM 788 O O . GLN A 1 101 ? 33.502 22.295 18.043 1.00 32.79 372 GLN A O 1
ATOM 794 N N . VAL A 1 102 ? 34.949 22.659 19.734 1.00 28.79 373 VAL A N 1
ATOM 795 C CA . VAL A 1 102 ? 36.133 22.774 18.894 1.00 28.60 373 VAL A CA 1
ATOM 796 C C . VAL A 1 102 ? 37.117 21.681 19.271 1.00 28.59 373 VAL A C 1
ATOM 797 O O . VAL A 1 102 ? 37.441 21.514 20.448 1.00 29.82 373 VAL A O 1
ATOM 801 N N . LYS A 1 103 ? 37.600 20.954 18.270 1.00 29.37 374 LYS A N 1
ATOM 802 C CA . LYS A 1 103 ? 38.558 19.869 18.460 1.00 31.70 374 LYS A CA 1
ATOM 803 C C . LYS A 1 103 ? 39.970 20.453 18.490 1.00 30.77 374 LYS A C 1
ATOM 804 O O . LYS A 1 103 ? 40.376 21.147 17.555 1.00 30.52 374 LYS A O 1
ATOM 810 N N . VAL A 1 104 ? 40.699 20.212 19.582 1.00 33.12 375 VAL A N 1
ATOM 811 C CA . VAL A 1 104 ? 42.077 20.671 19.745 1.00 27.88 375 VAL A CA 1
ATOM 812 C C . VAL A 1 104 ? 42.973 19.451 19.616 1.00 26.54 375 VAL A C 1
ATOM 813 O O . VAL A 1 104 ? 43.069 18.640 20.545 1.00 29.86 375 VAL A O 1
ATOM 817 N N . ALA A 1 105 ? 43.654 19.336 18.482 1.00 23.66 376 ALA A N 1
ATOM 818 C CA . ALA A 1 105 ? 44.535 18.210 18.215 1.00 23.06 376 ALA A CA 1
ATOM 819 C C . ALA A 1 105 ? 45.961 18.653 18.465 1.00 22.74 376 ALA A C 1
ATOM 820 O O . ALA A 1 105 ? 46.376 19.713 17.987 1.00 24.86 376 ALA A O 1
ATOM 822 N N . THR A 1 106 ? 46.699 17.862 19.230 1.00 26.01 377 THR A N 1
ATOM 823 C CA . THR A 1 106 ? 48.063 18.216 19.574 1.00 26.89 377 THR A CA 1
ATOM 824 C C . THR A 1 106 ? 48.997 17.042 19.328 1.00 24.59 377 THR A C 1
ATOM 825 O O . THR A 1 106 ? 48.637 15.879 19.528 1.00 24.75 377 THR A O 1
ATOM 829 N N . TYR A 1 107 ? 50.197 17.363 18.877 1.00 24.06 378 TYR A N 1
ATOM 830 C CA . TYR A 1 107 ? 51.230 16.363 18.666 1.00 25.36 378 TYR A CA 1
ATOM 831 C C . TYR A 1 107 ? 52.531 17.102 18.890 1.00 28.25 378 TYR A C 1
ATOM 832 O O . TYR A 1 107 ? 52.911 17.956 18.081 1.00 26.23 378 TYR A O 1
ATOM 841 N N . GLN A 1 108 ? 53.181 16.794 20.004 1.00 35.82 379 GLN A N 1
ATOM 842 C CA . GLN A 1 108 ? 54.413 17.466 20.378 1.00 39.73 379 GLN A CA 1
ATOM 843 C C . GLN A 1 108 ? 54.177 18.973 20.394 1.00 36.00 379 GLN A C 1
ATOM 844 O O . GLN A 1 108 ? 53.304 19.438 21.127 1.00 38.48 379 GLN A O 1
ATOM 850 N N . ASP A 1 109 ? 54.879 19.737 19.566 1.00 33.17 380 ASP A N 1
ATOM 851 C CA . ASP A 1 109 ? 54.718 21.187 19.552 1.00 35.72 380 ASP A CA 1
ATOM 852 C C . ASP A 1 109 ? 53.596 21.662 18.646 1.00 34.19 380 ASP A C 1
ATOM 853 O O . ASP A 1 109 ? 53.371 22.872 18.547 1.00 33.51 380 ASP A O 1
ATOM 858 N N . ILE A 1 110 ? 52.912 20.753 17.972 1.00 33.31 381 ILE A N 1
ATOM 859 C CA . ILE A 1 110 ? 51.912 21.115 16.982 1.00 29.64 381 ILE A CA 1
ATOM 860 C C . ILE A 1 110 ? 50.579 21.234 17.691 1.00 28.34 381 ILE A C 1
ATOM 861 O O . ILE A 1 110 ? 50.184 20.342 18.449 1.00 29.82 381 ILE A O 1
ATOM 866 N N . GLU A 1 111 ? 49.884 22.329 17.444 1.00 26.76 382 GLU A N 1
ATOM 867 C CA . GLU A 1 111 ? 48.550 22.539 17.971 1.00 29.64 382 GLU A CA 1
ATOM 868 C C . GLU A 1 111 ? 47.699 23.163 16.882 1.00 30.88 382 GLU A C 1
ATOM 869 O O . GLU A 1 111 ? 48.151 24.090 16.205 1.00 36.95 382 GLU A O 1
ATOM 875 N N . LYS A 1 112 ? 46.520 22.596 16.647 1.00 25.64 383 LYS A N 1
ATOM 876 C CA . LYS A 1 112 ? 45.563 23.166 15.711 1.00 24.67 383 LYS A CA 1
ATOM 877 C C . LYS A 1 112 ? 44.175 22.962 16.288 1.00 25.68 383 LYS A C 1
ATOM 878 O O . LYS A 1 112 ? 43.989 22.180 17.217 1.00 27.07 383 LYS A O 1
ATOM 884 N N . LYS A 1 113 ? 43.208 23.716 15.767 1.00 30.29 384 LYS A N 1
ATOM 885 C CA . LYS A 1 113 ? 41.859 23.744 16.323 1.00 29.47 384 LYS A CA 1
ATOM 886 C C . LYS A 1 113 ? 40.843 23.647 15.196 1.00 27.68 384 LYS A C 1
ATOM 887 O O . LYS A 1 113 ? 40.918 24.409 14.229 1.00 32.59 384 LYS A O 1
ATOM 893 N N . MET A 1 114 ? 39.910 22.709 15.314 1.00 27.50 385 MET A N 1
ATOM 894 C CA . MET A 1 114 ? 38.888 22.462 14.294 1.00 31.31 385 MET A CA 1
ATOM 895 C C . MET A 1 114 ? 37.479 22.498 14.879 1.00 30.62 385 MET A C 1
ATOM 896 O O . MET A 1 114 ? 37.118 21.605 15.675 1.00 31.18 385 MET A O 1
ATOM 901 N N . PRO A 1 115 ? 36.651 23.474 14.518 1.00 31.99 386 PRO A N 1
ATOM 902 C CA . PRO A 1 115 ? 35.256 23.439 14.949 1.00 31.61 386 PRO A CA 1
ATOM 903 C C . PRO A 1 115 ? 34.578 22.178 14.445 1.00 36.34 386 PRO A C 1
ATOM 904 O O . PRO A 1 115 ? 34.804 21.737 13.315 1.00 35.36 386 PRO A O 1
ATOM 908 N N . GLU A 1 116 ? 33.755 21.589 15.305 1.00 37.84 387 GLU A N 1
ATOM 909 C CA . GLU A 1 116 ? 33.082 20.349 14.961 1.00 36.94 387 GLU A CA 1
ATOM 910 C C . GLU A 1 116 ? 31.980 20.632 13.951 1.00 39.96 387 GLU A C 1
ATOM 911 O O . GLU A 1 116 ? 31.187 21.560 14.127 1.00 39.96 387 GLU A O 1
ATOM 917 N N . TYR A 1 117 ? 31.956 19.846 12.872 1.00 29.89 388 TYR A N 1
ATOM 918 C CA . TYR A 1 117 ? 30.978 20.063 11.809 1.00 27.47 388 TYR A CA 1
ATOM 919 C C . TYR A 1 117 ? 29.557 20.050 12.344 1.00 28.68 388 TYR A C 1
ATOM 920 O O . TYR A 1 117 ? 28.716 20.842 11.909 1.00 30.15 388 TYR A O 1
ATOM 929 N N . ALA A 1 118 ? 29.261 19.129 13.258 1.00 29.40 389 ALA A N 1
ATOM 930 C CA . ALA A 1 118 ? 27.881 18.929 13.682 1.00 33.82 389 ALA A CA 1
ATOM 931 C C . ALA A 1 118 ? 27.308 20.183 14.336 1.00 36.44 389 ALA A C 1
ATOM 932 O O . ALA A 1 118 ? 26.194 20.606 14.012 1.00 37.90 389 ALA A O 1
ATOM 934 N N . ASP A 1 119 ? 28.064 20.810 15.240 1.00 38.23 390 ASP A N 1
ATOM 935 C CA . ASP A 1 119 ? 27.575 22.029 15.883 1.00 40.08 390 ASP A CA 1
ATOM 936 C C . ASP A 1 119 ? 27.379 23.143 14.867 1.00 33.83 390 ASP A C 1
ATOM 937 O O . ASP A 1 119 ? 26.382 23.871 14.913 1.00 34.15 390 ASP A O 1
ATOM 942 N N . CYS A 1 120 ? 28.332 23.297 13.950 1.00 28.21 391 CYS A N 1
ATOM 943 C CA . CYS A 1 120 ? 28.288 24.400 13.002 1.00 27.74 391 CYS A CA 1
ATOM 944 C C . CYS A 1 120 ? 27.129 24.247 12.034 1.00 27.60 391 CYS A C 1
ATOM 945 O O . CYS A 1 120 ? 26.454 25.229 11.710 1.00 28.08 391 CYS A O 1
ATOM 948 N N . ALA A 1 121 ? 26.891 23.023 11.558 1.00 28.21 392 ALA A N 1
ATOM 949 C CA . ALA A 1 121 ? 25.788 22.767 10.632 1.00 28.99 392 ALA A CA 1
ATOM 950 C C . ALA A 1 121 ? 24.431 22.954 11.305 1.00 31.38 392 ALA A C 1
ATOM 951 O O . ALA A 1 121 ? 23.487 23.444 10.679 1.00 33.33 392 ALA A O 1
ATOM 953 N N . GLN A 1 122 ? 24.307 22.549 12.573 1.00 30.73 393 GLN A N 1
ATOM 954 C CA . GLN A 1 122 ? 23.048 22.734 13.284 1.00 32.21 393 GLN A CA 1
ATOM 955 C C . GLN A 1 122 ? 22.753 24.214 13.486 1.00 33.65 393 GLN A C 1
ATOM 956 O O . GLN A 1 122 ? 21.615 24.655 13.300 1.00 36.23 393 GLN A O 1
ATOM 958 N N . LEU A 1 123 ? 23.770 25.008 13.833 1.00 34.79 394 LEU A N 1
ATOM 959 C CA . LEU A 1 123 ? 23.542 26.438 14.022 1.00 33.42 394 LEU A CA 1
ATOM 960 C C . LEU A 1 123 ? 23.282 27.155 12.700 1.00 36.67 394 LEU A C 1
ATOM 961 O O . LEU A 1 123 ? 22.490 28.102 12.661 1.00 39.87 394 LEU A O 1
ATOM 966 N N . ALA A 1 124 ? 23.911 26.708 11.611 1.00 34.87 395 ALA A N 1
ATOM 967 C CA . ALA A 1 124 ? 23.662 27.307 10.301 1.00 35.57 395 ALA A CA 1
ATOM 968 C C . ALA A 1 124 ? 22.233 27.066 9.851 1.00 39.10 395 ALA A C 1
ATOM 969 O O . ALA A 1 124 ? 21.597 27.952 9.272 1.00 34.02 395 ALA A O 1
ATOM 971 N N . GLN A 1 125 ? 21.721 25.862 10.102 1.00 43.69 396 GLN A N 1
ATOM 972 C CA . GLN A 1 125 ? 20.352 25.528 9.724 1.00 49.12 396 GLN A CA 1
ATOM 973 C C . GLN A 1 125 ? 19.332 26.303 10.552 1.00 49.07 396 GLN A C 1
ATOM 974 O O . GLN A 1 125 ? 18.338 26.798 10.007 1.00 51.54 396 GLN A O 1
ATOM 980 N N . GLN A 1 126 ? 19.557 26.421 11.869 1.00 45.82 397 GLN A N 1
ATOM 981 C CA . GLN A 1 126 ? 18.569 27.057 12.740 1.00 45.62 397 GLN A CA 1
ATOM 982 C C . GLN A 1 126 ? 18.432 28.546 12.454 1.00 43.29 397 GLN A C 1
ATOM 983 O O . GLN A 1 126 ? 17.320 29.084 12.445 1.00 49.33 397 GLN A O 1
ATOM 989 N N . PHE A 1 127 ? 19.538 29.222 12.192 1.00 40.23 398 PHE A N 1
ATOM 990 C CA . PHE A 1 127 ? 19.524 30.658 11.990 1.00 43.92 398 PHE A CA 1
ATOM 991 C C . PHE A 1 127 ? 19.549 31.041 10.518 1.00 48.44 398 PHE A C 1
ATOM 992 O O . PHE A 1 127 ? 19.663 32.231 10.209 1.00 51.30 398 PHE A O 1
ATOM 1000 N N . HIS A 1 128 ? 19.459 30.061 9.609 1.00 49.41 399 HIS A N 1
ATOM 1001 C CA . HIS A 1 128 ? 19.419 30.305 8.163 1.00 50.59 399 HIS A CA 1
ATOM 1002 C C . HIS A 1 128 ? 20.581 31.197 7.705 1.00 46.95 399 HIS A C 1
ATOM 1003 O O . HIS A 1 128 ? 20.400 32.211 7.027 1.00 48.89 399 HIS A O 1
ATOM 1010 N N . ILE A 1 129 ? 21.789 30.793 8.081 1.00 43.33 400 ILE A N 1
ATOM 1011 C CA . ILE A 1 129 ? 23.025 31.448 7.657 1.00 41.65 400 ILE A CA 1
ATOM 1012 C C . ILE A 1 129 ? 23.955 30.378 7.107 1.00 40.66 400 ILE A C 1
ATOM 1013 O O . ILE A 1 129 ? 23.822 29.190 7.443 1.00 45.26 400 ILE A O 1
ATOM 1018 N N . PRO A 1 130 ? 24.911 30.759 6.260 1.00 36.82 401 PRO A N 1
ATOM 1019 C CA . PRO A 1 130 ? 25.772 29.751 5.631 1.00 33.30 401 PRO A CA 1
ATOM 1020 C C . PRO A 1 130 ? 26.581 28.955 6.643 1.00 30.69 401 PRO A C 1
ATOM 1021 O O . PRO A 1 130 ? 26.939 29.444 7.714 1.00 27.91 401 PRO A O 1
ATOM 1025 N N . PHE A 1 131 ? 26.868 27.708 6.269 1.00 35.62 402 PHE A N 1
ATOM 1026 C CA . PHE A 1 131 ? 27.761 26.860 7.052 1.00 33.49 402 PHE A CA 1
ATOM 1027 C C . PHE A 1 131 ? 29.115 27.518 7.258 1.00 30.32 402 PHE A C 1
ATOM 1028 O O . PHE A 1 131 ? 29.593 27.640 8.385 1.00 24.72 402 PHE A O 1
ATOM 1036 N N . ARG A 1 132 ? 29.751 27.936 6.166 1.00 34.16 403 ARG A N 1
ATOM 1037 C CA . ARG A 1 132 ? 31.054 28.580 6.247 1.00 36.07 403 ARG A CA 1
ATOM 1038 C C . ARG A 1 132 ? 31.036 29.807 7.158 1.00 32.18 403 ARG A C 1
ATOM 1039 O O . ARG A 1 132 ? 32.075 30.182 7.710 1.00 30.42 403 ARG A O 1
ATOM 1047 N N . THR A 1 133 ? 29.886 30.478 7.287 1.00 32.60 404 THR A N 1
ATOM 1048 C CA . THR A 1 133 ? 29.810 31.652 8.156 1.00 32.85 404 THR A CA 1
ATOM 1049 C C . THR A 1 133 ? 29.887 31.258 9.620 1.00 31.12 404 THR A C 1
ATOM 1050 O O . THR A 1 133 ? 30.612 31.883 10.406 1.00 32.82 404 THR A O 1
ATOM 1054 N N . VAL A 1 134 ? 29.172 30.202 9.999 1.00 31.57 405 VAL A N 1
ATOM 1055 C CA . VAL A 1 134 ? 29.239 29.740 11.376 1.00 29.19 405 VAL A CA 1
ATOM 1056 C C . VAL A 1 134 ? 30.600 29.119 11.659 1.00 26.30 405 VAL A C 1
ATOM 1057 O O . VAL A 1 134 ? 31.181 29.338 12.728 1.00 31.66 405 VAL A O 1
ATOM 1061 N N . TYR A 1 135 ? 31.145 28.362 10.701 1.00 23.01 406 TYR A N 1
ATOM 1062 C CA . TYR A 1 135 ? 32.461 27.749 10.889 1.00 22.31 406 TYR A CA 1
ATOM 1063 C C . TYR A 1 135 ? 33.542 28.802 11.071 1.00 24.07 406 TYR A C 1
ATOM 1064 O O . TYR A 1 135 ? 34.438 28.642 11.904 1.00 24.21 406 TYR A O 1
ATOM 1073 N N . GLN A 1 136 ? 33.511 29.859 10.256 1.00 28.24 407 GLN A N 1
ATOM 1074 C CA . GLN A 1 136 ? 34.495 30.927 10.389 1.00 28.07 407 GLN A CA 1
ATOM 1075 C C . GLN A 1 136 ? 34.284 31.735 11.663 1.00 24.26 407 GLN A C 1
ATOM 1076 O O . GLN A 1 136 ? 35.249 32.257 12.226 1.00 28.71 407 GLN A O 1
ATOM 1082 N N . ALA A 1 137 ? 33.044 31.870 12.123 1.00 23.67 408 ALA A N 1
ATOM 1083 C CA . ALA A 1 137 ? 32.814 32.546 13.392 1.00 24.07 408 ALA A CA 1
ATOM 1084 C C . ALA A 1 137 ? 33.429 31.768 14.543 1.00 25.08 408 ALA A C 1
ATOM 1085 O O . ALA A 1 137 ? 33.963 32.353 15.496 1.00 23.85 408 ALA A O 1
ATOM 1087 N N . ALA A 1 138 ? 33.357 30.442 14.476 1.00 26.51 409 ALA A N 1
ATOM 1088 C CA . ALA A 1 138 ? 33.969 29.623 15.511 1.00 26.57 409 ALA A CA 1
ATOM 1089 C C . ALA A 1 138 ? 35.491 29.735 15.477 1.00 29.38 409 ALA A C 1
ATOM 1090 O O . ALA A 1 138 ? 36.137 29.756 16.532 1.00 29.38 409 ALA A O 1
ATOM 1092 N N . LEU A 1 139 ? 36.080 29.799 14.276 1.00 28.35 410 LEU A N 1
ATOM 1093 C CA . LEU A 1 139 ? 37.523 29.974 14.160 1.00 25.72 410 LEU A CA 1
ATOM 1094 C C . LEU A 1 139 ? 37.974 31.279 14.802 1.00 27.48 410 LEU A C 1
ATOM 1095 O O . LEU A 1 139 ? 38.959 31.311 15.547 1.00 28.12 410 LEU A O 1
ATOM 1100 N N . VAL A 1 140 ? 37.282 32.378 14.499 1.00 27.11 411 VAL A N 1
ATOM 1101 C CA . VAL A 1 140 ? 37.628 33.650 15.122 1.00 27.63 411 VAL A CA 1
ATOM 1102 C C . VAL A 1 140 ? 37.480 33.546 16.628 1.00 29.46 411 VAL A C 1
ATOM 1103 O O . VAL A 1 140 ? 38.317 34.042 17.394 1.00 32.76 411 VAL A O 1
ATOM 1107 N N . ALA A 1 141 ? 36.422 32.887 17.079 1.00 28.19 412 ALA A N 1
ATOM 1108 C CA . ALA A 1 141 ? 36.162 32.879 18.505 1.00 30.38 412 ALA A CA 1
ATOM 1109 C C . ALA A 1 141 ? 37.166 32.023 19.256 1.00 35.42 412 ALA A C 1
ATOM 1110 O O . ALA A 1 141 ? 37.397 32.254 20.446 1.00 37.68 412 ALA A O 1
ATOM 1112 N N . VAL A 1 142 ? 37.800 31.061 18.584 1.00 35.56 413 VAL A N 1
ATOM 1113 C CA . VAL A 1 142 ? 38.773 30.222 19.277 1.00 40.30 413 VAL A CA 1
ATOM 1114 C C . VAL A 1 142 ? 40.112 30.912 19.440 1.00 41.16 413 VAL A C 1
ATOM 1115 O O . VAL A 1 142 ? 41.011 30.360 20.085 1.00 36.33 413 VAL A O 1
ATOM 1119 N N . ASP A 1 143 ? 40.272 32.112 18.891 1.00 49.97 414 ASP A N 1
ATOM 1120 C CA . ASP A 1 143 ? 41.513 32.843 19.087 1.00 59.80 414 ASP A CA 1
ATOM 1121 C C . ASP A 1 143 ? 41.776 33.167 20.557 1.00 64.84 414 ASP A C 1
ATOM 1122 O O . ASP A 1 143 ? 42.924 33.445 20.919 1.00 72.19 414 ASP A O 1
ATOM 1127 N N . GLN A 1 144 ? 40.756 33.137 21.411 1.00 59.97 415 GLN A N 1
ATOM 1128 C CA . GLN A 1 144 ? 40.973 33.278 22.852 1.00 54.49 415 GLN A CA 1
ATOM 1129 C C . GLN A 1 144 ? 40.135 32.271 23.637 1.00 48.64 415 GLN A C 1
ATOM 1130 O O . GLN A 1 144 ? 40.485 31.094 23.745 1.00 44.84 415 GLN A O 1
ATOM 1132 N N . THR B 1 1 ? 7.447 11.682 -21.670 1.00 62.61 272 THR B N 1
ATOM 1133 C CA . THR B 1 1 ? 7.074 13.060 -21.945 1.00 58.21 272 THR B CA 1
ATOM 1134 C C . THR B 1 1 ? 8.324 13.929 -22.213 1.00 55.79 272 THR B C 1
ATOM 1135 O O . THR B 1 1 ? 9.467 13.481 -22.046 1.00 49.74 272 THR B O 1
ATOM 1139 N N . ALA B 1 2 ? 8.092 15.157 -22.674 1.00 56.71 273 ALA B N 1
ATOM 1140 C CA . ALA B 1 2 ? 9.139 16.119 -22.988 1.00 49.81 273 ALA B CA 1
ATOM 1141 C C . ALA B 1 2 ? 9.204 17.214 -21.932 1.00 46.16 273 ALA B C 1
ATOM 1142 O O . ALA B 1 2 ? 8.206 17.545 -21.286 1.00 47.11 273 ALA B O 1
ATOM 1144 N N . ASP B 1 3 ? 10.392 17.774 -21.764 1.00 41.91 274 ASP B N 1
ATOM 1145 C CA . ASP B 1 3 ? 10.658 18.712 -20.687 1.00 42.38 274 ASP B CA 1
ATOM 1146 C C . ASP B 1 3 ? 11.874 19.546 -21.066 1.00 34.54 274 ASP B C 1
ATOM 1147 O O . ASP B 1 3 ? 12.501 19.338 -22.106 1.00 36.30 274 ASP B O 1
ATOM 1152 N N . ALA B 1 4 ? 12.180 20.518 -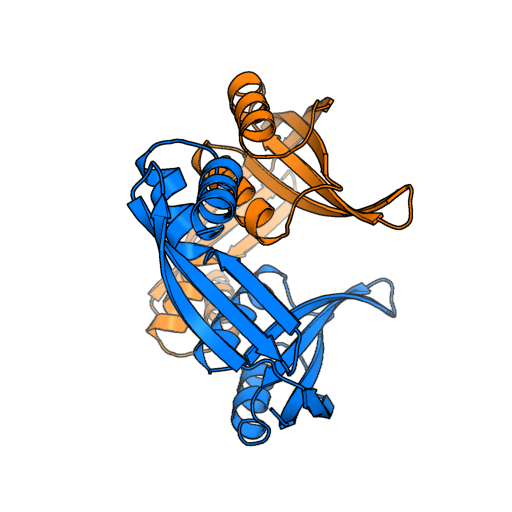20.223 1.00 26.98 275 ALA B N 1
ATOM 1153 C CA . ALA B 1 4 ? 13.442 21.229 -20.294 1.00 26.56 275 ALA B CA 1
ATOM 1154 C C . ALA B 1 4 ? 13.949 21.343 -18.871 1.00 28.95 275 ALA B C 1
ATOM 1155 O O . ALA B 1 4 ? 13.168 21.435 -17.917 1.00 30.35 275 ALA B O 1
ATOM 1157 N N . VAL B 1 5 ? 15.265 21.319 -18.731 1.00 27.70 276 VAL B N 1
ATOM 1158 C CA . VAL B 1 5 ? 15.883 21.276 -17.420 1.00 22.76 276 VAL B CA 1
ATOM 1159 C C . VAL B 1 5 ? 17.020 22.279 -17.390 1.00 20.25 276 VAL B C 1
ATOM 1160 O O . VAL B 1 5 ? 17.738 22.470 -18.376 1.00 22.55 276 VAL B O 1
ATOM 1164 N N . LEU B 1 6 ? 17.170 22.934 -16.256 1.00 19.73 277 LEU B N 1
ATOM 1165 C CA . LEU B 1 6 ? 18.233 23.897 -16.083 1.00 18.49 277 LEU B CA 1
ATOM 1166 C C . LEU B 1 6 ? 19.437 23.181 -15.498 1.00 18.49 277 LEU B C 1
ATOM 1167 O O . LEU B 1 6 ? 19.296 22.346 -14.613 1.00 23.10 277 LEU B O 1
ATOM 1172 N N . MET B 1 7 ? 20.612 23.462 -16.031 1.00 15.11 278 MET B N 1
ATOM 1173 C CA . MET B 1 7 ? 21.843 22.956 -15.453 1.00 16.70 278 MET B CA 1
ATOM 1174 C C . MET B 1 7 ? 22.640 24.133 -14.929 1.00 15.34 278 MET B C 1
ATOM 1175 O O . MET B 1 7 ? 22.912 25.068 -15.678 1.00 16.12 278 MET B O 1
ATOM 1180 N N . ILE B 1 8 ? 23.006 24.092 -13.655 1.00 17.29 279 ILE B N 1
ATOM 1181 C CA . ILE B 1 8 ? 23.881 25.095 -13.059 1.00 19.30 279 ILE B CA 1
ATOM 1182 C C . ILE B 1 8 ? 25.150 24.393 -12.602 1.00 17.97 279 ILE B C 1
ATOM 1183 O O . ILE B 1 8 ? 25.083 23.313 -12.004 1.00 18.92 279 ILE B O 1
ATOM 1188 N N . GLU B 1 9 ? 26.299 24.989 -12.916 1.00 18.04 280 GLU B N 1
ATOM 1189 C CA . GLU B 1 9 ? 27.608 24.443 -12.584 1.00 16.68 280 GLU B CA 1
ATOM 1190 C C . GLU B 1 9 ? 28.461 25.490 -11.880 1.00 16.19 280 GLU B C 1
ATOM 1191 O O . GLU B 1 9 ? 28.307 26.692 -12.096 1.00 17.94 280 GLU B O 1
ATOM 1197 N N . ALA B 1 10 ? 29.364 25.018 -11.027 1.00 17.43 281 ALA B N 1
ATOM 1198 C CA . ALA B 1 10 ? 30.400 25.872 -10.466 1.0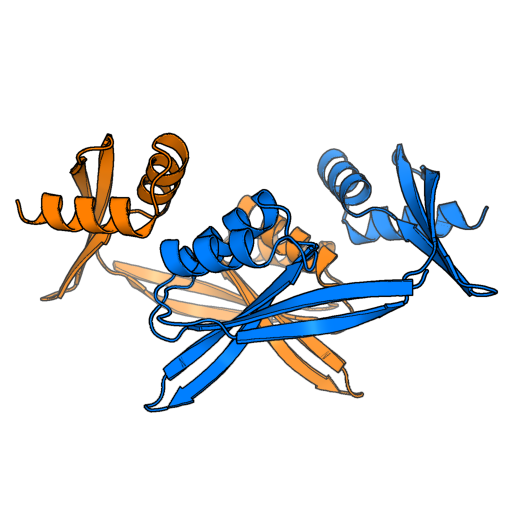0 19.81 281 ALA B CA 1
ATOM 1199 C C . ALA B 1 10 ? 31.605 25.000 -10.156 1.00 16.27 281 ALA B C 1
ATOM 1200 O O . ALA B 1 10 ? 31.452 23.859 -9.722 1.00 16.84 281 ALA B O 1
ATOM 1202 N N . ASN B 1 11 ? 32.793 25.543 -10.401 1.00 21.65 282 ASN B N 1
ATOM 1203 C CA . ASN B 1 11 ? 34.066 24.893 -10.114 1.00 20.57 282 ASN B CA 1
ATOM 1204 C C . ASN B 1 11 ? 34.587 25.409 -8.785 1.00 20.96 282 ASN B C 1
ATOM 1205 O O . ASN B 1 11 ? 34.895 26.594 -8.662 1.00 26.25 282 ASN B O 1
ATOM 1210 N N . LEU B 1 12 ? 34.716 24.526 -7.807 1.00 20.56 283 LEU B N 1
ATOM 1211 C CA . LEU B 1 12 ? 35.032 24.920 -6.443 1.00 19.33 283 LEU B CA 1
ATOM 1212 C C . LEU B 1 12 ? 36.397 24.365 -6.077 1.00 19.71 283 LEU B C 1
ATOM 1213 O O . LEU B 1 12 ? 36.552 23.156 -5.897 1.00 21.62 283 LEU B O 1
ATOM 1218 N N . ASP B 1 13 ? 37.396 25.241 -6.009 1.00 21.74 284 ASP B N 1
ATOM 1219 C CA . ASP B 1 13 ? 38.714 24.874 -5.503 1.00 20.37 284 ASP B CA 1
ATOM 1220 C C . ASP B 1 13 ? 38.992 25.447 -4.118 1.00 27.91 284 ASP B C 1
ATOM 1221 O O . ASP B 1 13 ? 40.076 25.228 -3.570 1.00 27.40 284 ASP B O 1
ATOM 1226 N N . ASP B 1 14 ? 38.036 26.147 -3.527 1.00 27.12 285 ASP B N 1
ATOM 1227 C CA . ASP B 1 14 ? 38.209 26.727 -2.213 1.00 24.40 285 ASP B CA 1
ATOM 1228 C C . ASP B 1 14 ? 37.065 26.314 -1.308 1.00 29.02 285 ASP B C 1
ATOM 1229 O O . ASP B 1 14 ? 36.540 27.112 -0.531 1.00 36.91 285 ASP B O 1
ATOM 1234 N N . GLN B 1 15 ? 36.693 25.040 -1.361 1.00 28.79 286 GLN B N 1
ATOM 1235 C CA . GLN B 1 15 ? 35.592 24.503 -0.573 1.00 32.97 286 GLN B CA 1
ATOM 1236 C C . GLN B 1 15 ? 36.000 23.182 0.062 1.00 31.33 286 GLN B C 1
ATOM 1237 O O . GLN B 1 15 ? 36.636 22.357 -0.591 1.00 33.02 286 GLN B O 1
ATOM 1243 N N . THR B 1 16 ? 35.639 22.973 1.328 1.00 29.47 287 THR B N 1
ATOM 1244 C CA . THR B 1 16 ? 35.937 21.687 1.941 1.00 27.36 287 THR B CA 1
ATOM 1245 C C . THR B 1 16 ? 34.864 20.669 1.568 1.00 28.66 287 THR B C 1
ATOM 1246 O O . THR B 1 16 ? 33.761 21.017 1.143 1.00 27.93 287 THR B O 1
ATOM 1250 N N . GLY B 1 17 ? 35.212 19.390 1.706 1.00 21.29 288 GLY B N 1
ATOM 1251 C CA . GLY B 1 17 ? 34.233 18.345 1.477 1.00 20.38 288 GLY B CA 1
ATOM 1252 C C . GLY B 1 17 ? 33.070 18.406 2.447 1.00 21.75 288 GLY B C 1
ATOM 1253 O O . GLY B 1 17 ? 31.928 18.128 2.076 1.00 25.19 288 GLY B O 1
ATOM 1254 N N . GLU B 1 18 ? 33.346 18.759 3.707 1.00 23.87 289 GLU B N 1
ATOM 1255 C CA . GLU B 1 18 ? 32.292 18.936 4.709 1.00 21.84 289 GLU B CA 1
ATOM 1256 C C . GLU B 1 18 ? 31.271 19.972 4.266 1.00 23.90 289 GLU B C 1
ATOM 1257 O O . GLU B 1 18 ? 30.058 19.761 4.378 1.00 22.83 289 GLU B O 1
ATOM 1263 N N . GLY B 1 19 ? 31.751 21.115 3.779 1.00 26.65 290 GLY B N 1
ATOM 1264 C CA . GLY B 1 19 ? 30.848 22.135 3.290 1.00 24.28 290 GLY B CA 1
ATOM 1265 C C . GLY B 1 19 ? 30.091 21.714 2.050 1.00 21.77 290 GLY B C 1
ATOM 1266 O O . GLY B 1 19 ? 28.958 22.147 1.847 1.00 27.75 290 GLY B O 1
ATOM 1267 N N . LEU B 1 20 ? 30.698 20.879 1.203 1.00 16.77 291 LEU B N 1
ATOM 1268 C CA . LEU B 1 20 ? 30.017 20.414 -0.006 1.00 18.15 291 LEU B CA 1
ATOM 1269 C C . LEU B 1 20 ? 28.884 19.450 0.319 1.00 18.15 291 LEU B C 1
ATOM 1270 O O . LEU B 1 20 ? 27.835 19.480 -0.330 1.00 19.93 291 LEU B O 1
ATOM 1275 N N . GLY B 1 21 ? 29.078 18.571 1.300 1.00 19.37 292 GLY B N 1
ATOM 1276 C CA . GLY B 1 21 ? 27.970 17.748 1.752 1.00 19.92 292 GLY B CA 1
ATOM 1277 C C . GLY B 1 21 ? 26.817 18.575 2.276 1.00 22.48 292 GLY B C 1
ATOM 1278 O O . GLY B 1 21 ? 25.655 18.194 2.133 1.00 24.12 292 GLY B O 1
ATOM 1279 N N . TYR B 1 22 ? 27.122 19.708 2.906 1.00 23.63 293 TYR B N 1
ATOM 1280 C CA . TYR B 1 22 ? 26.086 20.584 3.438 1.00 23.65 293 TYR B CA 1
ATOM 1281 C C . TYR B 1 22 ? 25.268 21.226 2.324 1.00 21.22 293 TYR B C 1
ATOM 1282 O O . TYR B 1 22 ? 24.032 21.256 2.388 1.00 20.59 293 TYR B O 1
ATOM 1291 N N . VAL B 1 23 ? 25.938 21.740 1.291 1.00 21.59 294 VAL B N 1
ATOM 1292 C CA . VAL B 1 23 ? 25.222 22.439 0.224 1.00 23.41 294 VAL B CA 1
ATOM 1293 C C . VAL B 1 23 ? 24.431 21.478 -0.640 1.00 19.29 294 VAL B C 1
ATOM 1294 O O . VAL B 1 23 ? 23.378 21.847 -1.158 1.00 21.03 294 VAL B O 1
ATOM 1298 N N . MET B 1 24 ? 24.896 20.240 -0.816 1.00 18.60 295 MET B N 1
ATOM 1299 C CA . MET B 1 24 ? 24.087 19.294 -1.572 1.00 19.66 295 MET B CA 1
ATOM 1300 C C . MET B 1 24 ? 22.810 18.969 -0.820 1.00 22.10 295 MET B C 1
ATOM 1301 O O . MET B 1 24 ? 21.739 18.863 -1.423 1.00 20.76 295 MET B O 1
ATOM 1306 N N . ASN B 1 25 ? 22.913 18.807 0.504 1.00 24.94 296 ASN B N 1
ATOM 1307 C CA . ASN B 1 25 ? 21.740 18.604 1.342 1.00 27.65 296 ASN B CA 1
ATOM 1308 C C . ASN B 1 25 ? 20.827 19.829 1.299 1.00 26.13 296 ASN B C 1
ATOM 1309 O O . ASN B 1 25 ? 19.602 19.696 1.244 1.00 26.77 296 ASN B O 1
ATOM 1314 N N . GLN B 1 26 ? 21.406 21.032 1.279 1.00 28.38 297 GLN B N 1
ATOM 1315 C CA . GLN B 1 26 ? 20.605 22.254 1.166 1.00 27.15 297 GLN B CA 1
ATOM 1316 C C . GLN B 1 26 ? 19.885 22.345 -0.171 1.00 24.33 297 GLN B C 1
ATOM 1317 O O . GLN B 1 26 ? 18.733 22.789 -0.231 1.00 25.79 297 GLN B O 1
ATOM 1323 N N . LEU B 1 27 ? 20.553 21.967 -1.256 1.00 20.84 298 LEU B N 1
ATOM 1324 C CA . LEU B 1 27 ? 19.975 22.152 -2.578 1.00 17.61 298 LEU B CA 1
ATOM 1325 C C . LEU B 1 27 ? 18.873 21.139 -2.878 1.00 18.03 298 LEU B C 1
ATOM 1326 O O . LEU B 1 27 ? 17.913 21.470 -3.572 1.00 19.59 298 LEU B O 1
ATOM 1331 N N . LEU B 1 28 ? 18.990 19.911 -2.374 1.00 17.87 299 LEU B N 1
ATOM 1332 C CA . LEU B 1 28 ? 17.948 18.911 -2.580 1.00 18.35 299 LEU B CA 1
ATOM 1333 C C . LEU B 1 28 ? 16.693 19.236 -1.775 1.00 20.10 299 LEU B C 1
ATOM 1334 O O . LEU B 1 28 ? 15.572 19.017 -2.241 1.00 20.37 299 LEU B O 1
ATOM 1339 N N . THR B 1 29 ? 16.869 19.741 -0.557 1.00 25.83 300 THR B N 1
ATOM 1340 C CA . THR B 1 29 ? 15.745 20.189 0.254 1.00 25.69 300 THR B CA 1
ATOM 1341 C C . THR B 1 29 ? 14.982 21.316 -0.432 1.00 26.53 300 THR B C 1
ATOM 1342 O O . THR B 1 29 ? 13.752 21.389 -0.336 1.00 26.12 300 THR B O 1
ATOM 1346 N N . ALA B 1 30 ? 15.696 22.207 -1.126 1.00 25.10 301 ALA B N 1
ATOM 1347 C CA . ALA B 1 30 ? 15.113 23.333 -1.856 1.00 24.79 301 ALA B CA 1
ATOM 1348 C C . ALA B 1 30 ? 14.464 22.936 -3.182 1.00 25.79 301 ALA B C 1
ATOM 1349 O O . ALA B 1 30 ? 13.872 23.798 -3.842 1.00 31.88 301 ALA B O 1
ATOM 1351 N N . GLY B 1 31 ? 14.561 21.679 -3.591 1.00 18.93 302 GLY B N 1
ATOM 1352 C CA . GLY B 1 31 ? 13.838 21.193 -4.740 1.00 18.20 302 GLY B CA 1
ATOM 1353 C C . GLY B 1 31 ? 14.625 21.008 -6.012 1.00 19.39 302 GLY B C 1
ATOM 1354 O O . GLY B 1 31 ? 14.010 20.883 -7.074 1.00 23.85 302 GLY B O 1
ATOM 1355 N N . ALA B 1 32 ? 15.953 20.995 -5.950 1.00 19.51 303 ALA B N 1
ATOM 1356 C CA . ALA B 1 32 ? 16.720 20.622 -7.121 1.00 16.12 303 ALA B CA 1
ATOM 1357 C C . ALA B 1 32 ? 16.316 19.225 -7.550 1.00 13.61 303 ALA B C 1
ATOM 1358 O O . ALA B 1 32 ? 16.088 18.339 -6.719 1.00 22.62 303 ALA B O 1
ATOM 1360 N N . TYR B 1 33 ? 16.221 19.025 -8.862 1.00 14.50 304 TYR B N 1
ATOM 1361 C CA . TYR B 1 33 ? 15.933 17.688 -9.370 1.00 17.01 304 TYR B CA 1
ATOM 1362 C C . TYR B 1 33 ? 17.038 16.732 -8.977 1.00 21.00 304 TYR B C 1
ATOM 1363 O O . TYR B 1 33 ? 16.777 15.584 -8.611 1.00 23.66 304 TYR B O 1
ATOM 1372 N N . ASP B 1 34 ? 18.280 17.198 -9.045 1.00 22.21 305 ASP B N 1
ATOM 1373 C CA . ASP B 1 34 ? 19.441 16.394 -8.715 1.00 21.98 305 ASP B CA 1
ATOM 1374 C C . ASP B 1 34 ? 20.619 17.317 -8.495 1.00 17.49 305 ASP B C 1
ATOM 1375 O O . ASP B 1 34 ? 20.655 18.432 -9.004 1.00 18.40 305 ASP B O 1
ATOM 1380 N N . VAL B 1 35 ? 21.580 16.823 -7.726 1.00 21.10 306 VAL B N 1
ATOM 1381 C CA . VAL B 1 35 ? 22.836 17.497 -7.436 1.00 14.39 306 VAL B CA 1
ATOM 1382 C C . VAL B 1 35 ? 23.919 16.423 -7.435 1.00 16.79 306 VAL B C 1
ATOM 1383 O O . VAL B 1 35 ? 23.727 15.348 -6.861 1.00 16.04 306 VAL B O 1
ATOM 1387 N N . PHE B 1 36 ? 25.046 16.694 -8.090 1.00 18.16 307 PHE B N 1
ATOM 1388 C CA . PHE B 1 36 ? 26.151 15.747 -8.036 1.00 16.32 307 PHE B CA 1
ATOM 1389 C C . PHE B 1 36 ? 27.490 16.474 -8.078 1.00 14.51 307 PHE B C 1
ATOM 1390 O O . PHE B 1 36 ? 27.588 17.634 -8.486 1.00 13.89 307 PHE B O 1
ATOM 1398 N N . PHE B 1 37 ? 28.516 15.778 -7.587 1.00 18.84 308 PHE B N 1
ATOM 1399 C CA . PHE B 1 37 ? 29.887 16.266 -7.553 1.00 17.27 308 PHE B CA 1
ATOM 1400 C C . PHE B 1 37 ? 30.715 15.537 -8.596 1.00 16.97 308 PHE B C 1
ATOM 1401 O O . PHE B 1 37 ? 30.581 14.326 -8.766 1.00 17.84 308 PHE B O 1
ATOM 1409 N N . THR B 1 38 ? 31.588 16.270 -9.273 1.00 14.08 309 THR B N 1
ATOM 1410 C CA . THR B 1 38 ? 32.538 15.676 -10.197 1.00 15.09 309 THR B CA 1
ATOM 1411 C C . THR B 1 38 ? 33.937 16.074 -9.767 1.00 12.60 309 THR B C 1
ATOM 1412 O O . THR B 1 38 ? 34.236 17.274 -9.707 1.00 16.04 309 THR B O 1
ATOM 1416 N N . PRO B 1 39 ? 34.839 15.136 -9.500 1.00 15.39 310 PRO B N 1
ATOM 1417 C CA . PRO B 1 39 ? 36.219 15.524 -9.198 1.00 14.27 310 PRO B CA 1
ATOM 1418 C C . PRO B 1 39 ? 36.917 16.063 -10.440 1.00 18.49 310 PRO B C 1
ATOM 1419 O O . PRO B 1 39 ? 36.893 15.447 -11.505 1.00 21.22 310 PRO B O 1
ATOM 1423 N N . ILE B 1 40 ? 37.522 17.239 -10.302 1.00 18.86 311 ILE B N 1
ATOM 1424 C CA . ILE B 1 40 ? 38.225 17.903 -11.387 1.00 16.41 311 ILE B CA 1
ATOM 1425 C C . ILE B 1 40 ? 39.573 18.363 -10.861 1.00 17.45 311 ILE B C 1
ATOM 1426 O O . ILE B 1 40 ? 39.815 18.400 -9.660 1.00 22.23 311 ILE B O 1
ATOM 1431 N N . GLN B 1 41 ? 40.444 18.746 -11.778 1.00 16.18 312 GLN B N 1
ATOM 1432 C CA . GLN B 1 41 ? 41.780 19.212 -11.447 1.00 15.56 312 GLN B CA 1
ATOM 1433 C C . GLN B 1 41 ? 41.909 20.633 -11.954 1.00 14.67 312 GLN B C 1
ATOM 1434 O O . GLN B 1 41 ? 41.644 20.901 -13.128 1.00 16.16 312 GLN B O 1
ATOM 1440 N N . MET B 1 42 ? 42.262 21.541 -11.070 1.00 16.91 313 MET B N 1
ATOM 1441 C CA . MET B 1 42 ? 42.365 22.935 -11.434 1.00 18.03 313 MET B CA 1
ATOM 1442 C C . MET B 1 42 ? 43.810 23.423 -11.307 1.00 18.09 313 MET B C 1
ATOM 1443 O O . MET B 1 42 ? 44.736 22.675 -10.986 1.00 17.14 31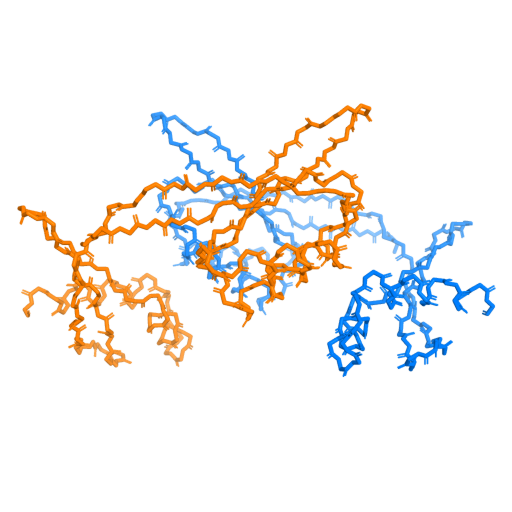3 MET B O 1
ATOM 1448 N N . LYS B 1 43 ? 43.984 24.694 -11.630 1.00 19.69 314 LYS B N 1
ATOM 1449 C CA . LYS B 1 43 ? 45.280 25.346 -11.632 1.00 20.62 314 LYS B CA 1
ATOM 1450 C C . LYS B 1 43 ? 45.932 25.302 -10.258 1.00 21.78 314 LYS B C 1
ATOM 1451 O O . LYS B 1 43 ? 45.274 25.147 -9.231 1.00 21.96 314 LYS B O 1
ATOM 1457 N N . LYS B 1 44 ? 47.255 25.478 -10.258 1.00 24.75 315 LYS B N 1
ATOM 1458 C CA . LYS B 1 44 ? 48.046 25.555 -9.029 1.00 24.03 315 LYS B CA 1
ATOM 1459 C C . LYS B 1 44 ? 47.922 24.279 -8.196 1.00 21.91 315 LYS B C 1
ATOM 1460 O O . LYS B 1 44 ? 47.906 24.320 -6.967 1.00 20.96 315 LYS B O 1
ATOM 1466 N N . ASP B 1 45 ? 47.850 23.135 -8.885 1.00 23.20 316 ASP B N 1
ATOM 1467 C CA . ASP B 1 45 ? 47.901 21.802 -8.273 1.00 22.02 316 ASP B CA 1
ATOM 1468 C C . ASP B 1 45 ? 46.738 21.552 -7.318 1.00 20.51 316 ASP B C 1
ATOM 1469 O O . ASP B 1 45 ? 46.907 20.930 -6.267 1.00 22.06 316 ASP B O 1
ATOM 1474 N N . ARG B 1 46 ? 45.539 21.999 -7.714 1.00 19.90 317 ARG B N 1
ATOM 1475 C CA . ARG B 1 46 ? 44.370 21.969 -6.843 1.00 19.58 317 ARG B CA 1
ATOM 1476 C C . ARG B 1 46 ? 43.420 20.841 -7.217 1.00 18.68 317 ARG B C 1
ATOM 1477 O O . ARG B 1 46 ? 42.851 20.862 -8.323 1.00 19.95 317 ARG B O 1
ATOM 1485 N N . PRO B 1 47 ? 43.228 19.842 -6.352 1.00 15.74 318 PRO B N 1
ATOM 1486 C CA . PRO B 1 47 ? 42.123 18.906 -6.526 1.00 14.65 318 PRO B CA 1
ATOM 1487 C C . PRO B 1 47 ? 40.836 19.615 -6.145 1.00 21.65 318 PRO B C 1
ATOM 1488 O O . PRO B 1 47 ? 40.674 20.056 -5.009 1.00 29.92 318 PRO B O 1
ATOM 1492 N N . ALA B 1 48 ? 39.953 19.783 -7.110 1.00 18.48 319 ALA B N 1
ATOM 1493 C CA . ALA B 1 48 ? 38.759 20.573 -6.929 1.00 13.20 319 ALA B CA 1
ATOM 1494 C C . ALA B 1 48 ? 37.542 19.694 -7.161 1.00 13.95 319 ALA B C 1
ATOM 1495 O O . ALA B 1 48 ? 37.650 18.508 -7.484 1.00 18.06 319 ALA B O 1
ATOM 1497 N N . THR B 1 49 ? 36.371 20.293 -6.987 1.00 15.26 320 THR B N 1
ATOM 1498 C CA . THR B 1 49 ? 35.097 19.628 -7.231 1.00 18.65 320 THR B CA 1
ATOM 1499 C C . THR B 1 49 ? 34.232 20.519 -8.105 1.00 15.95 320 THR B C 1
ATOM 1500 O O . THR B 1 49 ? 34.086 21.710 -7.821 1.00 18.91 320 THR B O 1
ATOM 1504 N N . LYS B 1 50 ? 33.670 19.956 -9.163 1.00 17.13 321 LYS B N 1
ATOM 1505 C CA . LYS B 1 50 ? 32.627 20.638 -9.910 1.00 16.53 321 LYS B CA 1
ATOM 1506 C C . LYS B 1 50 ? 31.273 20.278 -9.304 1.00 19.59 321 LYS B C 1
ATOM 1507 O O . LYS B 1 50 ? 30.933 19.098 -9.177 1.00 20.01 321 LYS B O 1
ATOM 1513 N N . LEU B 1 51 ? 30.502 21.298 -8.947 1.00 16.11 322 LEU B N 1
ATOM 1514 C CA . LEU B 1 51 ? 29.147 21.124 -8.454 1.00 14.00 322 LEU B CA 1
ATOM 1515 C C . LEU B 1 51 ? 28.190 21.292 -9.620 1.00 16.75 322 LEU B C 1
ATOM 1516 O O . LEU B 1 51 ? 28.199 22.330 -10.285 1.00 21.85 322 LEU B O 1
ATOM 1521 N N . THR B 1 52 ? 27.368 20.280 -9.877 1.00 19.02 323 THR B N 1
ATOM 1522 C CA . THR B 1 52 ? 26.324 20.385 -10.887 1.00 18.00 323 THR B CA 1
ATOM 1523 C C . THR B 1 52 ? 24.964 20.209 -10.227 1.00 14.86 323 THR B C 1
ATOM 1524 O O . THR B 1 52 ? 24.757 19.294 -9.429 1.00 16.23 323 THR B O 1
ATOM 1528 N N . VAL B 1 53 ? 24.059 21.113 -10.538 1.00 17.91 324 VAL B N 1
ATOM 1529 C CA . VAL B 1 53 ? 22.695 21.113 -10.037 1.00 17.47 324 VAL B CA 1
ATOM 1530 C C . VAL B 1 53 ? 21.772 21.073 -11.249 1.00 17.40 324 VAL B C 1
ATOM 1531 O O . VAL B 1 53 ? 21.955 21.847 -12.196 1.00 18.46 324 VAL B O 1
ATOM 1535 N N . LEU B 1 54 ? 20.805 20.160 -11.239 1.00 18.16 325 LEU B N 1
ATOM 1536 C CA . LEU B 1 54 ? 19.760 20.144 -12.251 1.00 15.44 325 LEU B CA 1
ATOM 1537 C C . LEU B 1 54 ? 18.449 20.573 -11.611 1.00 14.79 325 LEU B C 1
ATOM 1538 O O . LEU B 1 54 ? 18.161 20.221 -10.467 1.00 18.26 325 LEU B O 1
ATOM 1543 N N . GLY B 1 55 ? 17.661 21.355 -12.324 1.00 17.47 326 GLY B N 1
ATOM 1544 C CA . GLY B 1 55 ? 16.449 21.802 -11.669 1.00 20.14 326 GLY B CA 1
ATOM 1545 C C . GLY B 1 55 ? 15.505 22.447 -12.647 1.00 19.55 326 GLY B C 1
ATOM 1546 O O . GLY B 1 55 ? 15.791 22.556 -13.842 1.00 21.27 326 GLY B O 1
ATOM 1547 N N . ASN B 1 56 ? 14.367 22.884 -12.098 1.00 20.12 327 ASN B N 1
ATOM 1548 C CA . ASN B 1 56 ? 13.326 23.535 -12.877 1.00 19.07 327 ASN B CA 1
ATOM 1549 C C . ASN B 1 56 ? 13.803 24.896 -13.343 1.00 19.54 327 ASN B C 1
ATOM 1550 O O . ASN B 1 56 ? 14.477 25.617 -12.608 1.00 19.86 327 ASN B O 1
ATOM 1555 N N . VAL B 1 57 ? 13.441 25.247 -14.578 1.00 22.74 328 VAL B N 1
ATOM 1556 C CA . VAL B 1 57 ? 13.918 26.488 -15.177 1.00 23.73 328 VAL B CA 1
ATOM 1557 C C . VAL B 1 57 ? 13.460 27.687 -14.371 1.00 22.77 328 VAL B C 1
ATOM 1558 O O . VAL B 1 57 ? 14.197 28.671 -14.233 1.00 21.87 328 VAL B O 1
ATOM 1562 N N . ASN B 1 58 ? 12.271 27.609 -13.775 1.00 24.14 329 ASN B N 1
ATOM 1563 C CA . ASN B 1 58 ? 11.761 28.735 -13.011 1.00 25.94 329 ASN B CA 1
ATOM 1564 C C . ASN B 1 58 ? 12.387 28.850 -11.634 1.00 26.02 329 ASN B C 1
ATOM 1565 O O . ASN B 1 58 ? 12.188 29.871 -10.969 1.00 27.95 329 ASN B O 1
ATOM 1570 N N . ASP B 1 59 ? 13.161 27.854 -11.211 1.00 23.52 330 ASP B N 1
ATOM 1571 C CA . ASP B 1 59 ? 13.839 27.880 -9.925 1.00 23.16 330 ASP B CA 1
ATOM 1572 C C . ASP B 1 59 ? 15.277 28.375 -10.045 1.00 23.44 330 ASP B C 1
ATOM 1573 O O . ASP B 1 59 ? 16.042 28.271 -9.081 1.00 22.80 330 ASP B O 1
ATOM 1578 N N . LYS B 1 60 ? 15.637 28.953 -11.196 1.00 22.57 331 LYS B N 1
ATOM 1579 C CA . LYS B 1 60 ? 17.012 29.372 -11.447 1.00 22.95 331 LYS B CA 1
ATOM 1580 C C . LYS B 1 60 ? 17.530 30.292 -10.357 1.00 24.41 331 LYS B C 1
ATOM 1581 O O . LYS B 1 60 ? 18.637 30.096 -9.853 1.00 24.49 331 LYS B O 1
ATOM 1587 N N . ASP B 1 61 ? 16.740 31.307 -9.984 1.00 26.81 332 ASP B N 1
ATOM 1588 C CA . ASP B 1 61 ? 17.197 32.294 -9.005 1.00 29.10 332 ASP B CA 1
ATOM 1589 C C . ASP B 1 61 ? 17.395 31.681 -7.622 1.00 25.29 332 ASP B C 1
ATOM 1590 O O . ASP B 1 61 ? 18.319 32.065 -6.894 1.00 22.98 332 ASP B O 1
ATOM 1595 N N . LEU B 1 62 ? 16.508 30.770 -7.226 1.00 25.35 333 LEU B N 1
ATOM 1596 C CA . LEU B 1 62 ? 16.633 30.096 -5.935 1.00 23.57 333 LEU B CA 1
ATOM 1597 C C . LEU B 1 62 ? 17.921 29.287 -5.854 1.00 20.56 333 LEU B C 1
ATOM 1598 O O . LEU B 1 62 ? 18.679 29.395 -4.884 1.00 22.02 333 LEU B O 1
ATOM 1603 N N . LEU B 1 63 ? 18.173 28.443 -6.853 1.00 22.25 334 LEU B N 1
ATOM 1604 C CA . LEU B 1 63 ? 19.323 27.549 -6.782 1.00 21.67 334 LEU B CA 1
ATOM 1605 C C . LEU B 1 63 ? 20.626 28.312 -6.955 1.00 20.43 334 LEU B C 1
ATOM 1606 O O . LEU B 1 63 ? 21.619 27.985 -6.306 1.00 21.44 334 LEU B O 1
ATOM 1611 N N . THR B 1 64 ? 20.622 29.352 -7.794 1.00 20.70 335 THR B N 1
ATOM 1612 C CA . THR B 1 64 ? 21.787 30.218 -7.944 1.00 21.01 335 THR B CA 1
ATOM 1613 C C . THR B 1 64 ? 22.135 30.891 -6.625 1.00 19.51 335 THR B C 1
ATOM 1614 O O . THR B 1 64 ? 23.287 30.865 -6.182 1.00 17.77 335 THR B O 1
ATOM 1618 N N . LYS B 1 65 ? 21.148 31.526 -5.995 1.00 19.93 336 LYS B N 1
ATOM 1619 C CA . LYS B 1 65 ? 21.410 32.244 -4.757 1.00 25.34 336 LYS B CA 1
ATOM 1620 C C . LYS B 1 65 ? 21.884 31.290 -3.677 1.00 26.43 336 LYS B C 1
ATOM 1621 O O . LYS B 1 65 ? 22.756 31.627 -2.871 1.00 29.30 336 LYS B O 1
ATOM 1627 N N . LEU B 1 66 ? 21.337 30.081 -3.672 1.00 25.12 337 LEU B N 1
ATOM 1628 C CA . LEU B 1 66 ? 21.764 29.056 -2.736 1.00 21.65 337 LEU B CA 1
ATOM 1629 C C . LEU B 1 66 ? 23.244 28.715 -2.941 1.00 17.59 337 LEU B C 1
ATOM 1630 O O . LEU B 1 66 ? 24.018 28.642 -1.985 1.00 20.65 337 LEU B O 1
ATOM 1635 N N . ILE B 1 67 ? 23.666 28.534 -4.192 1.00 18.31 338 ILE B N 1
ATOM 1636 C CA . ILE B 1 67 ? 25.067 28.210 -4.460 1.00 18.38 338 ILE B CA 1
ATOM 1637 C C . ILE B 1 67 ? 25.978 29.374 -4.087 1.00 21.65 338 ILE B C 1
ATOM 1638 O O . ILE B 1 67 ? 27.041 29.180 -3.488 1.00 19.34 338 ILE B O 1
ATOM 1643 N N . LEU B 1 68 ? 25.580 30.603 -4.438 1.00 24.53 339 LEU B N 1
ATOM 1644 C CA . LEU B 1 68 ? 26.401 31.777 -4.142 1.00 21.96 339 LEU B CA 1
ATOM 1645 C C . LEU B 1 68 ? 26.459 32.067 -2.654 1.00 19.96 339 LEU B C 1
ATOM 1646 O O . LEU B 1 68 ? 27.451 32.614 -2.158 1.00 17.64 339 LEU B O 1
ATOM 1651 N N . GLN B 1 69 ? 25.417 31.678 -1.932 1.00 24.31 340 GLN B N 1
ATOM 1652 C CA . GLN B 1 69 ? 25.343 31.881 -0.495 1.00 23.89 340 GLN B CA 1
ATOM 1653 C C . GLN B 1 69 ? 26.192 30.879 0.262 1.00 20.76 340 GLN B C 1
ATOM 1654 O O . GLN B 1 69 ? 26.885 31.243 1.218 1.00 24.92 340 GLN B O 1
ATOM 1660 N N . GLU B 1 70 ? 26.157 29.619 -0.161 1.00 21.54 341 GLU B N 1
ATOM 1661 C CA . GLU B 1 70 ? 26.720 28.541 0.630 1.00 24.21 341 GLU B CA 1
ATOM 1662 C C . GLU B 1 70 ? 28.094 28.092 0.161 1.00 25.01 341 GLU B C 1
ATOM 1663 O O . GLU B 1 70 ? 28.819 27.482 0.948 1.00 30.73 341 GLU B O 1
ATOM 1669 N N . THR B 1 71 ? 28.482 28.384 -1.077 1.00 20.96 342 THR B N 1
ATOM 1670 C CA . THR B 1 71 ? 29.813 28.046 -1.554 1.00 22.14 342 THR B CA 1
ATOM 1671 C C . THR B 1 71 ? 30.663 29.305 -1.654 1.00 22.63 342 THR B C 1
ATOM 1672 O O . THR B 1 71 ? 30.215 30.423 -1.397 1.00 22.17 342 THR B O 1
ATOM 1676 N N . THR B 1 72 ? 31.904 29.105 -2.068 1.00 24.93 343 THR B N 1
ATOM 1677 C CA . THR B 1 72 ? 32.863 30.185 -2.187 1.00 27.39 343 THR B CA 1
ATOM 1678 C C . THR B 1 72 ? 32.912 30.778 -3.584 1.00 25.21 343 THR B C 1
ATOM 1679 O O . THR B 1 72 ? 33.680 31.715 -3.818 1.00 27.63 343 THR B O 1
ATOM 1683 N N . THR B 1 73 ? 32.144 30.240 -4.522 1.00 20.80 344 THR B N 1
ATOM 1684 C CA . THR B 1 73 ? 32.231 30.694 -5.896 1.00 19.54 344 THR B CA 1
ATOM 1685 C C . THR B 1 73 ? 31.731 32.134 -6.046 1.00 21.64 344 THR B C 1
ATOM 1686 O O . THR B 1 73 ? 30.773 32.561 -5.392 1.00 19.96 344 THR B O 1
ATOM 1690 N N . ILE B 1 74 ? 32.407 32.893 -6.913 1.00 22.81 345 ILE B N 1
ATOM 1691 C CA . ILE B 1 74 ? 31.958 34.239 -7.263 1.00 20.89 345 ILE B CA 1
ATOM 1692 C C . ILE B 1 74 ? 30.886 34.220 -8.351 1.00 20.39 345 ILE B C 1
ATOM 1693 O O . ILE B 1 74 ? 30.155 35.202 -8.526 1.00 23.07 345 ILE B O 1
ATOM 1698 N N . GLY B 1 75 ? 30.774 33.135 -9.099 1.00 21.52 346 GLY B N 1
ATOM 1699 C CA . GLY B 1 75 ? 29.798 33.065 -10.167 1.00 21.86 346 GLY B CA 1
ATOM 1700 C C . GLY B 1 75 ? 29.375 31.637 -10.423 1.00 18.04 346 GLY B C 1
ATOM 1701 O O . GLY B 1 75 ? 30.012 30.679 -9.982 1.00 18.17 346 GLY B O 1
ATOM 1702 N N . VAL B 1 76 ? 28.266 31.516 -11.126 1.00 18.76 347 VAL B N 1
ATOM 1703 C CA . VAL B 1 76 ? 27.750 30.244 -11.592 1.00 19.09 347 VAL B CA 1
ATOM 1704 C C . VAL B 1 76 ? 27.528 30.379 -13.089 1.00 20.13 347 VAL B C 1
ATOM 1705 O O . VAL B 1 76 ? 27.320 31.479 -13.604 1.00 21.22 347 VAL B O 1
ATOM 1709 N N . ARG B 1 77 ? 27.576 29.261 -13.792 1.00 14.46 348 ARG B N 1
ATOM 1710 C CA . ARG B 1 77 ? 27.190 29.226 -15.189 1.00 15.99 348 ARG B CA 1
ATOM 1711 C C . ARG B 1 77 ? 25.979 28.315 -15.339 1.00 16.06 348 ARG B C 1
ATOM 1712 O O . ARG B 1 77 ? 25.811 27.370 -14.572 1.00 16.16 348 ARG B O 1
ATOM 1720 N N . TYR B 1 78 ? 25.109 28.617 -16.303 1.00 16.88 349 TYR B N 1
ATOM 1721 C CA . TYR B 1 78 ? 23.909 27.805 -16.446 1.00 15.00 349 TYR B CA 1
ATOM 1722 C C . TYR B 1 78 ? 23.489 27.731 -17.905 1.00 15.77 349 TYR B C 1
ATOM 1723 O O . TYR B 1 78 ? 23.789 28.623 -18.703 1.00 19.61 349 TYR B O 1
ATOM 1732 N N . GLN B 1 79 ? 22.814 26.634 -18.243 1.00 15.47 350 GLN B N 1
ATOM 1733 C CA . GLN B 1 79 ? 22.249 26.432 -19.567 1.00 16.65 350 GLN B CA 1
ATOM 1734 C C . GLN B 1 79 ? 21.094 25.453 -19.438 1.00 18.36 350 GLN B C 1
ATOM 1735 O O . GLN B 1 79 ? 21.046 24.654 -18.506 1.00 21.59 350 GLN B O 1
ATOM 1741 N N . THR B 1 80 ? 20.161 25.539 -20.376 1.00 20.19 351 THR B N 1
ATOM 1742 C CA . THR B 1 80 ? 18.980 24.689 -20.410 1.00 21.42 351 THR B CA 1
ATOM 1743 C C . THR B 1 80 ? 19.206 23.508 -21.347 1.00 22.26 351 THR B C 1
ATOM 1744 O O . THR B 1 80 ? 19.684 23.685 -22.473 1.00 26.94 351 THR B O 1
ATOM 1748 N N . TRP B 1 81 ? 18.866 22.313 -20.880 1.00 21.29 352 TRP B N 1
ATOM 1749 C CA . TRP B 1 81 ? 18.915 21.093 -21.669 1.00 19.50 352 TRP B CA 1
ATOM 1750 C C . TRP B 1 81 ? 17.499 20.640 -21.983 1.00 16.32 352 TRP B C 1
ATOM 1751 O O . TRP B 1 81 ? 16.558 20.951 -21.259 1.00 22.35 352 TRP B O 1
ATOM 1762 N N . GLN B 1 82 ? 17.356 19.897 -23.070 1.00 16.80 353 GLN B N 1
ATOM 1763 C CA . GLN B 1 82 ? 16.105 19.226 -23.348 1.00 18.65 353 GLN B CA 1
ATOM 1764 C C . GLN B 1 82 ? 16.145 17.875 -22.656 1.00 17.74 353 GLN B C 1
ATOM 1765 O O . GLN B 1 82 ? 17.212 17.357 -22.355 1.00 20.09 353 GLN B O 1
ATOM 1771 N N . ARG B 1 83 ? 14.970 17.304 -22.402 1.00 19.77 354 ARG B N 1
ATOM 1772 C CA . ARG B 1 83 ? 14.876 16.020 -21.715 1.00 21.56 354 ARG B CA 1
ATOM 1773 C C . ARG B 1 83 ? 13.869 15.119 -22.406 1.00 22.67 354 ARG B C 1
ATOM 1774 O O . ARG B 1 83 ? 12.798 15.570 -22.817 1.00 25.51 354 ARG B O 1
ATOM 1782 N N . THR B 1 84 ? 14.195 13.837 -22.471 1.00 21.31 355 THR B N 1
ATOM 1783 C CA . THR B 1 84 ? 13.262 12.797 -22.868 1.00 20.65 355 THR B CA 1
ATOM 1784 C C . THR B 1 84 ? 13.049 11.911 -21.651 1.00 20.28 355 THR B C 1
ATOM 1785 O O . THR B 1 84 ? 14.019 11.408 -21.082 1.00 20.49 355 THR B O 1
ATOM 1789 N N . ILE B 1 85 ? 11.793 11.738 -21.245 1.00 20.49 356 ILE B N 1
ATOM 1790 C CA . ILE B 1 85 ? 11.432 11.072 -20.000 1.00 21.84 356 ILE B CA 1
ATOM 1791 C C . ILE B 1 85 ? 10.582 9.852 -20.331 1.00 24.60 356 ILE B C 1
ATOM 1792 O O . ILE B 1 85 ? 9.706 9.914 -21.202 1.00 25.19 356 ILE B O 1
ATOM 1797 N N . MET B 1 86 ? 10.860 8.732 -19.665 1.00 23.63 357 MET B N 1
ATOM 1798 C CA . MET B 1 86 ? 9.975 7.583 -19.778 1.00 23.80 357 MET B CA 1
ATOM 1799 C C . MET B 1 86 ? 8.689 7.793 -18.981 1.00 24.51 357 MET B C 1
ATOM 1800 O O . MET B 1 86 ? 8.612 8.605 -18.057 1.00 25.87 357 MET B O 1
ATOM 1805 N N . GLN B 1 87 ? 7.661 7.051 -19.375 1.00 28.44 358 GLN B N 1
ATOM 1806 C CA . GLN B 1 87 ? 6.411 7.031 -18.629 1.00 27.00 358 GLN B CA 1
ATOM 1807 C C . GLN B 1 87 ? 6.528 6.076 -17.445 1.00 21.20 358 GLN B C 1
ATOM 1808 O O . GLN B 1 87 ? 7.088 4.986 -17.567 1.00 25.82 358 GLN B O 1
ATOM 1814 N N . ARG B 1 88 ? 5.987 6.471 -16.299 1.00 25.48 359 ARG B N 1
ATOM 1815 C CA . ARG B 1 88 ? 6.128 5.684 -15.081 1.00 27.13 359 ARG B CA 1
ATOM 1816 C C . ARG B 1 88 ? 4.785 5.137 -14.653 1.00 29.85 359 ARG B C 1
ATOM 1817 O O . ARG B 1 88 ? 3.754 5.792 -14.822 1.00 34.93 359 ARG B O 1
ATOM 1825 N N . HIS B 1 89 ? 4.819 3.925 -14.112 1.00 30.16 360 HIS B N 1
ATOM 1826 C CA . HIS B 1 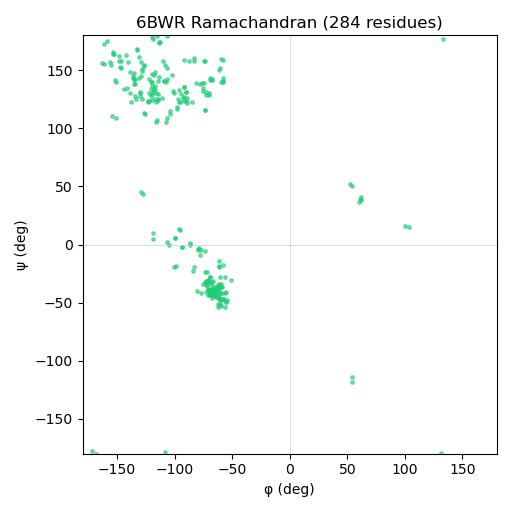89 ? 3.786 3.465 -13.201 1.00 35.03 360 HIS B CA 1
ATOM 1827 C C . HIS B 1 89 ? 4.422 2.505 -12.211 1.00 32.13 360 HIS B C 1
ATOM 1828 O O . HIS B 1 89 ? 5.553 2.055 -12.393 1.00 29.57 360 HIS B O 1
ATOM 1835 N N . PHE B 1 90 ? 3.721 2.287 -11.101 1.00 31.94 361 PHE B N 1
ATOM 1836 C CA . PHE B 1 90 ? 4.276 1.580 -9.958 1.00 26.51 361 PHE B CA 1
ATOM 1837 C C . PHE B 1 90 ? 3.462 0.332 -9.670 1.00 26.80 361 PHE B C 1
ATOM 1838 O O . PHE B 1 90 ? 2.228 0.358 -9.713 1.00 32.69 361 PHE B O 1
ATOM 1846 N N . LEU B 1 91 ? 4.168 -0.740 -9.336 1.00 26.43 362 LEU B N 1
ATOM 1847 C CA . LEU B 1 91 ? 3.589 -1.992 -8.886 1.00 27.34 362 LEU B CA 1
ATOM 1848 C C . LEU B 1 91 ? 4.026 -2.170 -7.446 1.00 27.14 362 LEU B C 1
ATOM 1849 O O . LEU B 1 91 ? 5.213 -2.048 -7.149 1.00 29.30 362 LEU B O 1
ATOM 1854 N N . THR B 1 92 ? 3.091 -2.450 -6.551 1.00 29.46 363 THR B N 1
ATOM 1855 C CA . THR B 1 92 ? 3.449 -2.898 -5.216 1.00 28.23 363 THR B CA 1
ATOM 1856 C C . THR B 1 92 ? 3.363 -4.413 -5.198 1.00 29.06 363 THR B C 1
ATOM 1857 O O . THR B 1 92 ? 2.318 -4.978 -5.528 1.00 32.85 363 THR B O 1
ATOM 1861 N N . VAL B 1 93 ? 4.448 -5.066 -4.811 1.00 24.36 364 VAL B N 1
ATOM 1862 C CA . VAL B 1 93 ? 4.481 -6.516 -4.852 1.00 22.73 364 VAL B CA 1
ATOM 1863 C C . VAL B 1 93 ? 4.721 -7.041 -3.447 1.00 24.14 364 VAL B C 1
ATOM 1864 O O . VAL B 1 93 ? 5.363 -6.396 -2.614 1.00 27.20 364 VAL B O 1
ATOM 1868 N N . ALA B 1 94 ? 4.133 -8.199 -3.173 1.00 26.23 365 ALA B N 1
ATOM 1869 C CA . ALA B 1 94 ? 4.221 -8.843 -1.873 1.00 27.41 365 ALA B CA 1
ATOM 1870 C C . ALA B 1 94 ? 5.433 -9.761 -1.841 1.00 28.33 365 ALA B C 1
ATOM 1871 O O . ALA B 1 94 ? 5.575 -10.651 -2.685 1.00 30.26 365 ALA B O 1
ATOM 1873 N N . THR B 1 95 ? 6.308 -9.531 -0.878 1.00 30.97 366 THR B N 1
ATOM 1874 C CA . THR B 1 95 ? 7.510 -10.312 -0.657 1.00 29.83 366 THR B CA 1
ATOM 1875 C C . THR B 1 95 ? 7.426 -11.065 0.672 1.00 29.82 366 THR B C 1
ATOM 1876 O O . THR B 1 95 ? 6.466 -10.904 1.434 1.00 32.56 366 THR B O 1
ATOM 1880 N N . PRO B 1 96 ? 8.392 -11.941 0.961 1.00 28.35 367 PRO B N 1
ATOM 1881 C CA . PRO B 1 96 ? 8.458 -12.535 2.303 1.00 29.51 367 PRO B CA 1
ATOM 1882 C C . PRO B 1 96 ? 8.662 -11.516 3.417 1.00 33.21 367 PRO B C 1
ATOM 1883 O O . PRO B 1 96 ? 8.511 -11.880 4.592 1.00 36.50 367 PRO B O 1
ATOM 1887 N N . TYR B 1 97 ? 9.040 -10.273 3.101 1.00 33.30 368 TYR B N 1
ATOM 1888 C CA . TYR B 1 97 ? 9.375 -9.288 4.122 1.00 34.22 368 TYR B CA 1
ATOM 1889 C C . TYR B 1 97 ? 8.477 -8.064 4.089 1.00 36.17 368 TYR B C 1
ATOM 1890 O O . TYR B 1 97 ? 8.685 -7.139 4.872 1.00 39.05 368 TYR B O 1
ATOM 1899 N N . GLY B 1 98 ? 7.460 -8.048 3.248 1.00 30.26 369 GLY B N 1
ATOM 1900 C CA . GLY B 1 98 ? 6.586 -6.914 3.163 1.00 30.79 369 GLY B CA 1
ATOM 1901 C C . GLY B 1 98 ? 6.392 -6.493 1.728 1.00 29.62 369 GLY B C 1
ATOM 1902 O O . GLY B 1 98 ? 6.916 -7.093 0.793 1.00 26.92 369 GLY B O 1
ATOM 1903 N N . ASP B 1 99 ? 5.605 -5.441 1.564 1.00 35.18 370 ASP B N 1
ATOM 1904 C CA . ASP B 1 99 ? 5.325 -4.882 0.255 1.00 33.71 370 ASP B CA 1
ATOM 1905 C C . ASP B 1 99 ? 6.500 -4.066 -0.269 1.00 32.02 370 ASP B C 1
ATOM 1906 O O . ASP B 1 99 ? 7.129 -3.306 0.471 1.00 31.21 370 ASP B O 1
ATOM 1911 N N . VAL B 1 100 ? 6.787 -4.216 -1.560 1.00 29.93 371 VAL B N 1
ATOM 1912 C CA . VAL B 1 100 ? 7.833 -3.441 -2.213 1.00 26.65 371 VAL B CA 1
ATOM 1913 C C . VAL B 1 100 ? 7.252 -2.798 -3.460 1.00 25.06 371 VAL B C 1
ATOM 1914 O O . VAL B 1 100 ? 6.702 -3.485 -4.325 1.00 23.40 371 VAL B O 1
ATOM 1918 N N . GLN B 1 101 ? 7.384 -1.487 -3.556 1.00 24.48 372 GLN B N 1
ATOM 1919 C CA . GLN B 1 101 ? 6.957 -0.796 -4.754 1.00 24.47 372 GLN B CA 1
ATOM 1920 C C . GLN B 1 101 ? 7.981 -1.044 -5.843 1.00 23.31 372 GLN B C 1
ATOM 1921 O O . GLN B 1 101 ? 9.188 -0.961 -5.595 1.00 24.27 372 GLN B O 1
ATOM 1927 N N . VAL B 1 102 ? 7.495 -1.367 -7.039 1.00 20.77 373 VAL B N 1
ATOM 1928 C CA . VAL B 1 102 ? 8.326 -1.627 -8.206 1.00 22.24 373 VAL B CA 1
ATOM 1929 C C . VAL B 1 102 ? 7.972 -0.557 -9.222 1.00 19.54 373 VAL B C 1
ATOM 1930 O O . VAL B 1 102 ? 6.794 -0.373 -9.533 1.00 22.17 373 VAL B O 1
ATOM 1934 N N . LYS B 1 103 ? 8.975 0.176 -9.700 1.00 20.22 374 LYS B N 1
ATOM 1935 C CA . LYS B 1 103 ? 8.757 1.203 -10.715 1.00 21.68 374 LYS B CA 1
ATOM 1936 C C . LYS B 1 103 ? 8.877 0.560 -12.088 1.00 20.65 374 LYS B C 1
ATOM 1937 O O . LYS B 1 103 ? 9.916 -0.022 -12.417 1.00 22.75 374 LYS B O 1
ATOM 1943 N N . VAL B 1 104 ? 7.815 0.667 -12.881 1.00 26.00 375 VAL B N 1
ATOM 1944 C CA . VAL B 1 104 ? 7.754 0.120 -14.232 1.00 24.53 375 VAL B CA 1
ATOM 1945 C C . VAL B 1 104 ? 7.852 1.294 -15.203 1.00 23.98 375 VAL B C 1
ATOM 1946 O O . VAL B 1 104 ? 6.936 2.119 -15.307 1.00 26.80 375 VAL B O 1
ATOM 1950 N N . ALA B 1 105 ? 8.984 1.392 -15.882 1.00 25.58 376 ALA B N 1
ATOM 1951 C CA . ALA B 1 105 ? 9.256 2.459 -16.833 1.00 22.50 376 ALA B CA 1
ATOM 1952 C C . ALA B 1 105 ? 9.064 1.945 -18.250 1.00 23.02 376 ALA B C 1
ATOM 1953 O O . ALA B 1 105 ? 9.593 0.883 -18.605 1.00 24.08 376 ALA B O 1
ATOM 1955 N N . THR B 1 106 ? 8.335 2.710 -19.061 1.00 24.09 377 THR B N 1
ATOM 1956 C CA . THR B 1 106 ? 8.036 2.318 -20.428 1.00 24.47 377 THR B CA 1
ATOM 1957 C C . THR B 1 106 ? 8.375 3.445 -21.400 1.00 25.60 377 THR B C 1
ATOM 1958 O O . THR B 1 106 ? 8.264 4.631 -21.076 1.00 26.19 377 THR B O 1
ATOM 1962 N N . TYR B 1 107 ? 8.847 3.067 -22.577 1.00 27.56 378 TYR B N 1
ATOM 1963 C CA . TYR B 1 107 ? 9.143 4.042 -23.622 1.00 32.10 378 TYR B CA 1
ATOM 1964 C C . TYR B 1 107 ? 9.042 3.337 -24.968 1.00 32.21 378 TYR B C 1
ATOM 1965 O O . TYR B 1 107 ? 9.874 2.486 -25.286 1.00 32.89 378 TYR B O 1
ATOM 1974 N N . GLN B 1 108 ? 8.025 3.677 -25.749 1.00 34.13 379 GLN B N 1
ATOM 1975 C CA . GLN B 1 108 ? 7.801 2.975 -27.001 1.00 37.58 379 GLN B CA 1
ATOM 1976 C C . GLN B 1 108 ? 7.723 1.481 -26.722 1.00 38.74 379 GLN B C 1
ATOM 1977 O O . GLN B 1 108 ? 6.802 1.013 -26.046 1.00 42.19 379 GLN B O 1
ATOM 1983 N N . ASP B 1 109 ? 8.687 0.728 -27.232 1.00 39.06 380 ASP B N 1
ATOM 1984 C CA . ASP B 1 109 ? 8.751 -0.712 -27.034 1.00 42.05 380 ASP B CA 1
ATOM 1985 C C . ASP B 1 109 ? 9.465 -1.109 -25.745 1.00 40.13 380 ASP B C 1
ATOM 1986 O O . ASP B 1 109 ? 9.610 -2.307 -25.479 1.00 42.65 380 ASP B O 1
ATOM 1991 N N . ILE B 1 110 ? 9.913 -0.150 -24.945 1.00 35.87 381 ILE B N 1
ATOM 1992 C CA . ILE B 1 110 ? 10.744 -0.427 -23.776 1.00 34.71 381 ILE B CA 1
ATOM 1993 C C . ILE B 1 110 ? 9.868 -0.641 -22.559 1.00 32.10 381 ILE B C 1
ATOM 1994 O O . ILE B 1 110 ? 8.996 0.177 -22.271 1.00 31.56 381 ILE B O 1
ATOM 1999 N N . GLU B 1 111 ? 10.120 -1.719 -21.824 1.00 32.35 382 GLU B N 1
ATOM 2000 C CA . GLU B 1 111 ? 9.478 -1.936 -20.532 1.00 35.05 382 GLU B CA 1
ATOM 2001 C C . GLU B 1 111 ? 10.543 -2.459 -19.582 1.00 34.49 382 GLU B C 1
ATOM 2002 O O . GLU B 1 111 ? 11.164 -3.492 -19.857 1.00 39.71 382 GLU B O 1
ATOM 2008 N N . LYS B 1 112 ? 10.748 -1.762 -18.463 1.00 27.58 383 LYS B N 1
ATOM 2009 C CA . LYS B 1 112 ? 11.722 -2.207 -17.482 1.00 25.88 383 LYS B CA 1
ATOM 2010 C C . LYS B 1 112 ? 11.164 -1.982 -16.095 1.00 24.25 383 LYS B C 1
ATOM 2011 O O . LYS B 1 112 ? 10.304 -1.131 -15.883 1.00 23.28 383 LYS B O 1
ATOM 2017 N N . LYS B 1 113 ? 11.695 -2.738 -15.141 1.00 27.47 384 LYS B N 1
ATOM 2018 C CA . LYS B 1 113 ? 11.152 -2.775 -13.790 1.00 30.48 384 LYS B CA 1
ATOM 2019 C C . LYS B 1 113 ? 12.277 -2.661 -12.778 1.00 32.78 384 LYS B C 1
ATOM 2020 O O . LYS B 1 113 ? 13.236 -3.437 -12.815 1.00 38.31 384 LYS B O 1
ATOM 2026 N N . MET B 1 114 ? 12.156 -1.683 -11.885 1.00 33.58 385 MET B N 1
ATOM 2027 C CA . MET B 1 114 ? 13.165 -1.397 -10.865 1.00 34.13 385 MET B CA 1
ATOM 2028 C C . MET B 1 114 ? 12.513 -1.396 -9.489 1.00 29.93 385 MET B C 1
ATOM 2029 O O . MET B 1 114 ? 11.712 -0.486 -9.194 1.00 26.44 385 MET B O 1
ATOM 2034 N N . PRO B 1 115 ? 12.818 -2.358 -8.618 1.00 28.32 386 PRO B N 1
ATOM 2035 C CA . PRO B 1 115 ? 12.360 -2.247 -7.227 1.00 26.88 386 PRO B CA 1
ATOM 2036 C C . PRO B 1 115 ? 12.875 -0.966 -6.574 1.00 29.51 386 PRO B C 1
ATOM 2037 O O . PRO B 1 115 ? 14.015 -0.548 -6.785 1.00 28.69 386 PRO B O 1
ATOM 2041 N N . GLU B 1 116 ? 12.011 -0.327 -5.786 1.00 28.79 387 GLU B N 1
ATOM 2042 C CA . GLU B 1 116 ? 12.360 0.956 -5.195 1.00 26.24 387 GLU B CA 1
ATOM 2043 C C . GLU B 1 116 ? 13.373 0.768 -4.091 1.00 27.40 387 GLU B C 1
ATOM 2044 O O . GLU B 1 116 ? 13.157 -0.016 -3.165 1.00 29.13 387 GLU B O 1
ATOM 2050 N N . TYR B 1 117 ? 14.462 1.527 -4.171 1.00 25.25 388 TYR B N 1
ATOM 2051 C CA . TYR B 1 117 ? 15.527 1.392 -3.191 1.00 25.07 388 TYR B CA 1
ATOM 2052 C C . TYR B 1 117 ? 15.007 1.596 -1.777 1.00 22.86 388 TYR B C 1
ATOM 2053 O O . TYR B 1 117 ? 15.406 0.877 -0.859 1.00 21.60 388 TYR B O 1
ATOM 2062 N N . ALA B 1 118 ? 14.136 2.587 -1.579 1.00 25.49 389 ALA B N 1
ATOM 2063 C CA . ALA B 1 118 ? 13.698 2.915 -0.229 1.00 22.75 389 ALA B CA 1
ATOM 2064 C C . ALA B 1 118 ? 13.008 1.722 0.409 1.00 21.63 389 ALA B C 1
ATOM 2065 O O . ALA B 1 118 ? 13.242 1.412 1.580 1.00 22.43 389 ALA B O 1
ATOM 2067 N N . ASP B 1 119 ? 12.157 1.036 -0.357 1.00 21.63 390 ASP B N 1
ATOM 2068 C CA . ASP B 1 119 ? 11.474 -0.144 0.153 1.00 20.94 390 ASP B CA 1
ATOM 2069 C C . ASP B 1 119 ? 12.464 -1.248 0.486 1.00 21.30 390 ASP B C 1
ATOM 2070 O O . ASP B 1 119 ? 12.373 -1.888 1.537 1.00 19.69 390 ASP B O 1
ATOM 2075 N N . CYS B 1 120 ? 13.413 -1.496 -0.409 1.00 22.99 391 CYS B N 1
ATOM 2076 C CA . CYS B 1 120 ? 14.318 -2.614 -0.205 1.00 19.68 391 CYS B CA 1
ATOM 2077 C C . CYS B 1 120 ? 15.261 -2.363 0.962 1.00 21.53 391 CYS B C 1
ATOM 2078 O O . CYS B 1 120 ? 15.473 -3.249 1.790 1.00 22.78 391 CYS B O 1
ATOM 2081 N N . ALA B 1 121 ? 15.815 -1.154 1.064 1.00 23.34 392 ALA B N 1
ATOM 2082 C CA . ALA B 1 121 ? 16.736 -0.853 2.158 1.00 20.93 392 ALA B CA 1
ATOM 2083 C C . ALA B 1 121 ? 16.035 -0.882 3.519 1.00 18.99 392 ALA B C 1
ATOM 2084 O O . ALA B 1 121 ? 16.617 -1.332 4.513 1.00 18.12 392 ALA B O 1
ATOM 2086 N N . GLN B 1 122 ? 14.790 -0.400 3.586 1.00 19.60 393 GLN B N 1
ATOM 2087 C CA . GLN B 1 122 ? 14.061 -0.387 4.848 1.00 21.38 393 GLN B CA 1
ATOM 2088 C C . GLN B 1 122 ? 13.739 -1.792 5.326 1.00 23.50 393 GLN B C 1
ATOM 2089 O O . GLN B 1 122 ? 13.881 -2.083 6.514 1.00 25.96 393 GLN B O 1
ATOM 2095 N N . LEU B 1 123 ? 13.298 -2.675 4.421 1.00 22.61 394 LEU B N 1
ATOM 2096 C CA . LEU B 1 123 ? 12.966 -4.048 4.803 1.00 21.32 394 LEU B CA 1
ATOM 2097 C C . LEU B 1 123 ? 14.212 -4.873 5.091 1.00 20.91 394 LEU B C 1
ATOM 2098 O O . LEU B 1 123 ? 14.171 -5.803 5.906 1.00 20.23 394 LEU B O 1
ATOM 2103 N N . ALA B 1 124 ? 15.316 -4.575 4.405 1.00 24.72 395 ALA B N 1
ATOM 2104 C CA . ALA B 1 124 ? 16.559 -5.272 4.702 1.00 23.50 395 ALA B CA 1
ATOM 2105 C C . ALA B 1 124 ? 17.040 -4.936 6.103 1.00 21.01 395 ALA B C 1
ATOM 2106 O O . ALA B 1 124 ? 17.440 -5.828 6.853 1.00 25.01 395 ALA B O 1
ATOM 2108 N N . GLN B 1 125 ? 16.978 -3.662 6.490 1.00 20.04 396 GLN B N 1
ATOM 2109 C CA . GLN B 1 125 ? 17.382 -3.313 7.846 1.00 21.27 396 GLN B CA 1
ATOM 2110 C C . GLN B 1 125 ? 16.400 -3.857 8.874 1.00 21.69 396 GLN B C 1
ATOM 2111 O O . GLN B 1 125 ? 16.812 -4.433 9.882 1.00 20.71 396 GLN B O 1
ATOM 2117 N N . GLN B 1 126 ? 15.100 -3.734 8.604 1.00 21.35 397 GLN B N 1
ATOM 2118 C CA . GLN B 1 126 ? 14.088 -4.136 9.571 1.00 22.21 397 GLN B CA 1
ATOM 2119 C C . GLN B 1 126 ? 14.081 -5.644 9.778 1.00 19.00 397 GLN B C 1
ATOM 2120 O O . GLN B 1 126 ? 13.806 -6.117 10.881 1.00 22.50 397 GLN B O 1
ATOM 2126 N N . PHE B 1 127 ? 14.330 -6.419 8.727 1.00 21.07 398 PHE B N 1
ATOM 2127 C CA . PHE B 1 127 ? 14.312 -7.872 8.827 1.00 21.77 398 PHE B CA 1
ATOM 2128 C C . PHE B 1 127 ? 15.697 -8.482 8.945 1.00 22.90 398 PHE B C 1
ATOM 2129 O O . PHE B 1 127 ? 15.816 -9.711 8.981 1.00 24.95 398 PHE B O 1
ATOM 2137 N N . HIS B 1 128 ? 16.723 -7.643 9.059 1.00 21.29 399 HIS B N 1
ATOM 2138 C CA . HIS B 1 128 ? 18.112 -8.023 9.308 1.00 21.81 399 HIS B CA 1
ATOM 2139 C C . HIS B 1 128 ? 18.622 -9.044 8.279 1.00 19.68 399 HIS B C 1
ATOM 2140 O O . HIS B 1 128 ? 19.226 -10.066 8.622 1.00 24.58 399 HIS B O 1
ATOM 2147 N N . ILE B 1 129 ? 18.412 -8.728 7.001 1.00 22.29 400 ILE B N 1
ATOM 2148 C CA . ILE B 1 129 ? 18.899 -9.523 5.868 1.00 22.56 400 ILE B CA 1
ATOM 2149 C C . ILE B 1 129 ? 19.586 -8.589 4.882 1.00 23.27 400 ILE B C 1
ATOM 2150 O O . ILE B 1 129 ? 19.363 -7.368 4.915 1.00 24.04 400 ILE B O 1
ATOM 2155 N N . PRO B 1 130 ? 20.425 -9.131 3.984 1.00 23.61 401 PRO B N 1
ATOM 2156 C CA . PRO B 1 130 ? 21.102 -8.273 3.003 1.00 22.75 401 PRO B CA 1
ATOM 2157 C C . PRO B 1 130 ? 20.114 -7.543 2.109 1.00 21.25 401 PRO B C 1
ATOM 2158 O O . PRO B 1 130 ? 18.999 -8.012 1.870 1.00 22.21 401 PRO B O 1
ATOM 2162 N N . PHE B 1 131 ? 20.539 -6.371 1.627 1.00 23.22 402 PHE B N 1
ATOM 2163 C CA . PHE B 1 131 ? 19.745 -5.601 0.666 1.00 24.44 402 PHE B CA 1
ATOM 2164 C C . PHE B 1 131 ? 19.409 -6.432 -0.568 1.00 27.08 402 PHE B C 1
ATOM 2165 O O . PHE B 1 131 ? 18.265 -6.449 -1.033 1.00 25.92 402 PHE B O 1
ATOM 2173 N N . ARG B 1 132 ? 20.427 -7.066 -1.148 1.00 29.98 403 ARG B N 1
ATOM 2174 C CA . ARG B 1 132 ? 20.276 -7.933 -2.310 1.00 28.65 403 ARG B CA 1
ATOM 2175 C C . ARG B 1 132 ? 19.197 -8.981 -2.123 1.00 25.61 403 ARG B C 1
ATOM 2176 O O . ARG B 1 132 ? 18.557 -9.392 -3.092 1.00 29.55 403 ARG B O 1
ATOM 2184 N N . THR B 1 133 ? 18.970 -9.418 -0.890 1.00 24.64 404 THR B N 1
ATOM 2185 C CA . THR B 1 133 ? 17.972 -10.451 -0.660 1.00 25.56 404 THR B CA 1
ATOM 2186 C C . THR B 1 133 ? 16.564 -9.896 -0.820 1.00 22.49 404 THR B C 1
ATOM 2187 O O . THR B 1 133 ? 15.684 -10.566 -1.359 1.00 21.54 404 THR B O 1
ATOM 2191 N N . VAL B 1 134 ? 16.322 -8.692 -0.316 1.00 24.91 405 VAL B N 1
ATOM 2192 C CA . VAL B 1 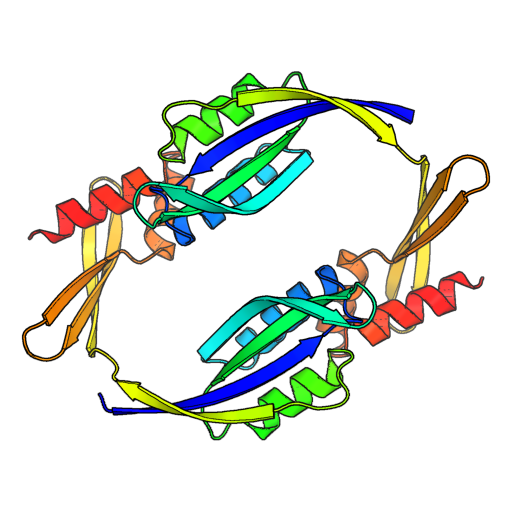134 ? 15.022 -8.065 -0.498 1.00 26.03 405 VAL B CA 1
ATOM 2193 C C . VAL B 1 134 ? 14.833 -7.629 -1.949 1.00 28.60 405 VAL B C 1
ATOM 2194 O O . VAL B 1 134 ? 13.731 -7.726 -2.502 1.00 32.70 405 VAL B O 1
ATOM 2198 N N . TYR B 1 135 ? 15.893 -7.131 -2.583 1.00 28.14 406 TYR B N 1
ATOM 2199 C CA . TYR B 1 135 ? 15.800 -6.715 -3.983 1.00 26.00 406 TYR B CA 1
ATOM 2200 C C . TYR B 1 135 ? 15.426 -7.888 -4.879 1.00 23.83 406 TYR B C 1
ATOM 2201 O O . TYR B 1 135 ? 14.504 -7.794 -5.692 1.00 27.45 406 TYR B O 1
ATOM 2210 N N . GLN B 1 136 ? 16.086 -9.027 -4.693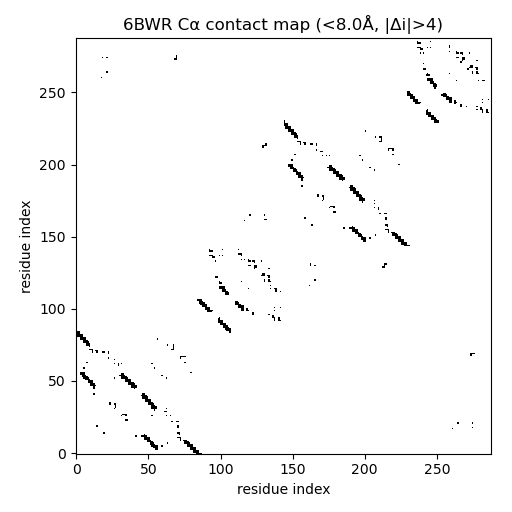 1.00 30.78 407 GLN B N 1
ATOM 2211 C CA . GLN B 1 136 ? 15.823 -10.194 -5.531 1.00 32.94 407 GLN B CA 1
ATOM 2212 C C . GLN B 1 136 ? 14.435 -10.782 -5.286 1.00 29.40 407 GLN B C 1
ATOM 2213 O O . GLN B 1 136 ? 13.797 -11.277 -6.223 1.00 31.78 407 GLN B O 1
ATOM 2219 N N . ALA B 1 137 ? 13.944 -10.712 -4.048 1.00 26.35 408 ALA B N 1
ATOM 2220 C CA . ALA B 1 137 ? 12.604 -11.201 -3.725 1.00 25.32 408 ALA B CA 1
ATOM 2221 C C . ALA B 1 137 ? 11.523 -10.388 -4.428 1.00 25.71 408 ALA B C 1
ATOM 2222 O O . ALA B 1 137 ? 10.485 -10.935 -4.813 1.00 25.63 408 ALA B O 1
ATOM 2224 N N . ALA B 1 138 ? 11.731 -9.073 -4.563 1.00 24.73 409 ALA B N 1
ATOM 2225 C CA . ALA B 1 138 ? 10.799 -8.243 -5.324 1.00 26.62 409 ALA B CA 1
ATOM 2226 C C . ALA B 1 138 ? 10.829 -8.599 -6.805 1.00 25.32 409 ALA B C 1
ATOM 2227 O O . ALA B 1 138 ? 9.789 -8.612 -7.472 1.00 28.97 409 ALA B O 1
ATOM 2229 N N . LEU B 1 139 ? 12.014 -8.878 -7.341 1.00 27.37 410 LEU B N 1
ATOM 2230 C CA . LEU B 1 139 ? 12.094 -9.326 -8.720 1.00 32.99 410 LEU B CA 1
ATOM 2231 C C . LEU B 1 139 ? 11.300 -10.610 -8.897 1.00 31.90 410 LEU B C 1
ATOM 2232 O O . LEU B 1 139 ? 10.489 -10.735 -9.822 1.00 30.52 410 LEU B O 1
ATOM 2237 N N . VAL B 1 140 ? 11.492 -11.559 -7.983 1.00 31.02 411 VAL B N 1
ATOM 2238 C CA . VAL B 1 140 ? 10.759 -12.815 -8.052 1.00 32.11 411 VAL B CA 1
ATOM 2239 C C . VAL B 1 140 ? 9.263 -12.560 -7.994 1.00 28.15 411 VAL B C 1
ATOM 2240 O O . VAL B 1 140 ? 8.486 -13.183 -8.720 1.00 33.99 411 VAL B O 1
ATOM 2244 N N . ALA B 1 141 ? 8.832 -11.650 -7.130 1.00 25.61 412 ALA B N 1
ATOM 2245 C CA . ALA B 1 141 ? 7.404 -11.414 -6.996 1.00 28.80 412 ALA B CA 1
ATOM 2246 C C . ALA B 1 141 ? 6.840 -10.651 -8.182 1.00 34.97 412 ALA B C 1
ATOM 2247 O O . ALA B 1 141 ? 5.638 -10.741 -8.440 1.00 40.64 412 ALA B O 1
ATOM 2249 N N . VAL B 1 142 ? 7.669 -9.896 -8.910 1.00 36.96 413 VAL B N 1
ATOM 2250 C CA . VAL B 1 142 ? 7.163 -9.212 -10.098 1.00 40.16 413 VAL B CA 1
ATOM 2251 C C . VAL B 1 142 ? 7.070 -10.159 -11.288 1.00 43.14 413 VAL B C 1
ATOM 2252 O O . VAL B 1 142 ? 6.558 -9.775 -12.346 1.00 46.96 413 VAL B O 1
ATOM 2256 N N . ASP B 1 143 ? 7.530 -11.401 -11.138 1.00 42.21 414 ASP B N 1
ATOM 2257 C CA . ASP B 1 143 ? 7.304 -12.409 -12.161 1.00 44.52 414 ASP B CA 1
ATOM 2258 C C . ASP B 1 143 ? 5.818 -12.664 -12.376 1.00 52.45 414 ASP B C 1
ATOM 2259 O O . ASP B 1 143 ? 5.441 -13.244 -13.400 1.00 57.15 414 ASP B O 1
ATOM 2264 N N . GLN B 1 144 ? 4.970 -12.270 -11.423 1.00 54.81 415 GLN B N 1
ATOM 2265 C CA . GLN B 1 144 ? 3.511 -12.335 -11.570 1.00 56.70 415 GLN B CA 1
ATOM 2266 C C . GLN B 1 144 ? 2.858 -11.041 -11.103 1.00 52.21 415 GLN B C 1
ATOM 2267 O O . GLN B 1 144 ? 2.988 -10.005 -11.749 1.00 51.84 415 GLN B O 1
#